Protein AF-A0AAX2GW02-F1 (afdb_monomer_lite)

Sequence (288 aa):
MKEIITLQQAPIILYNMQEYAKDLAARIASAEIETAIVTDENINTVKKVRAAFTKEFKAIDAKRLQVERELTAPWKELMEQYNTLVKSQYDDFDKVCKEKVFAHEAGKKNEKELNVKAYFDELCAAKGIDFLPFKSLGLNITLSEAVSKLKERVRATVEGVTNDLELINNVPESDEYKSEVLAEYKCTLSTAGAFKAVNERRDARAAELKRLEAQKQSAPVAPVQAQPQAPILQAPTMATSAPIAPVQAQIQRTPHRLLFDMLCTDEQADELANIVKQYLKTNNIQIL

Radius of gyration: 47.2 Å; chains: 1; bounding box: 128×70×110 Å

InterPro domains:
  IPR009785 Lactobacillus prophage Lj928, Orf309 [PF07083] (5-166)

Structure (mmCIF, N/CA/C/O backbone):
data_AF-A0AAX2GW02-F1
#
_entry.id   AF-A0AAX2GW02-F1
#
loop_
_atom_site.group_PDB
_atom_site.id
_atom_site.type_symbol
_atom_site.label_atom_id
_atom_site.label_alt_id
_atom_site.label_comp_id
_atom_site.label_asym_id
_atom_site.label_entity_id
_atom_site.label_seq_id
_atom_site.pdbx_PDB_ins_code
_atom_site.Cartn_x
_atom_site.Cartn_y
_atom_site.Cartn_z
_atom_site.occupancy
_atom_site.B_iso_or_equiv
_atom_site.auth_seq_id
_atom_site.auth_comp_id
_atom_site.auth_asym_id
_atom_site.auth_atom_id
_atom_site.pdbx_PDB_model_num
ATOM 1 N N . MET A 1 1 ? 23.372 -25.319 -9.663 1.00 63.34 1 MET A N 1
ATOM 2 C CA . MET A 1 1 ? 22.366 -24.737 -10.582 1.00 63.34 1 MET A CA 1
ATOM 3 C C . MET A 1 1 ? 22.966 -24.763 -11.986 1.00 63.34 1 MET A C 1
ATOM 5 O O . MET A 1 1 ? 24.187 -24.717 -12.065 1.00 63.34 1 MET A O 1
ATOM 9 N N . LYS A 1 2 ? 22.180 -24.910 -13.061 1.00 79.25 2 LYS A N 1
ATOM 10 C CA . LYS A 1 2 ? 22.709 -24.707 -14.426 1.00 79.25 2 LYS A CA 1
ATOM 11 C C . LYS A 1 2 ? 22.821 -23.203 -14.687 1.00 79.25 2 LYS A C 1
ATOM 13 O O . LYS A 1 2 ? 21.978 -22.461 -14.187 1.00 79.25 2 LYS A O 1
ATOM 18 N N . GLU A 1 3 ? 23.807 -22.764 -15.464 1.00 81.06 3 GLU A N 1
ATOM 19 C CA . GLU A 1 3 ? 23.748 -21.421 -16.049 1.00 81.06 3 GLU A CA 1
ATOM 20 C C . GLU A 1 3 ? 22.546 -21.345 -17.000 1.00 81.06 3 GLU A C 1
ATOM 22 O O . GLU A 1 3 ? 22.281 -22.290 -17.746 1.00 81.06 3 GLU A O 1
ATOM 27 N N . ILE A 1 4 ? 21.794 -20.245 -16.923 1.00 88.25 4 ILE A N 1
ATOM 28 C CA . ILE A 1 4 ? 20.598 -20.003 -17.748 1.00 88.25 4 ILE A CA 1
ATOM 29 C C . ILE A 1 4 ? 20.820 -18.916 -18.807 1.00 88.25 4 ILE A C 1
ATOM 31 O O . ILE A 1 4 ? 20.082 -18.861 -19.784 1.00 88.25 4 ILE A O 1
ATOM 35 N N . ILE A 1 5 ? 21.830 -18.060 -18.615 1.00 88.25 5 ILE A N 1
ATOM 36 C CA . ILE A 1 5 ? 22.222 -16.963 -19.504 1.00 88.25 5 ILE A CA 1
ATOM 37 C C . ILE A 1 5 ? 23.751 -16.860 -19.448 1.00 88.25 5 ILE A C 1
ATOM 39 O O . ILE A 1 5 ? 24.301 -16.627 -18.373 1.00 88.25 5 ILE A O 1
ATOM 43 N N . THR A 1 6 ? 24.419 -16.982 -20.599 1.00 89.19 6 THR A N 1
ATOM 44 C CA . THR A 1 6 ? 25.884 -16.883 -20.721 1.00 89.19 6 THR A CA 1
ATOM 45 C C . THR A 1 6 ? 26.235 -16.187 -22.041 1.00 89.19 6 THR A C 1
ATOM 47 O O . THR A 1 6 ? 25.798 -16.623 -23.106 1.00 89.19 6 THR A O 1
ATOM 50 N N . LEU A 1 7 ? 27.021 -15.104 -22.001 1.00 87.88 7 LEU A N 1
ATOM 51 C CA . LEU A 1 7 ? 27.457 -14.379 -23.203 1.00 87.88 7 LEU A CA 1
ATOM 52 C C . LEU A 1 7 ? 28.686 -15.065 -23.819 1.00 87.88 7 LEU A C 1
ATOM 54 O O . LEU A 1 7 ? 29.773 -14.995 -23.254 1.00 87.88 7 LEU A O 1
ATOM 58 N N . GLN A 1 8 ? 28.523 -15.711 -24.978 1.00 86.56 8 GLN A N 1
ATOM 59 C CA . GLN A 1 8 ? 29.609 -16.471 -25.621 1.00 86.56 8 GLN A CA 1
ATOM 60 C C . GLN A 1 8 ? 30.593 -15.598 -26.416 1.00 86.56 8 GLN A C 1
ATOM 62 O O . GLN A 1 8 ? 31.795 -15.845 -26.386 1.00 86.56 8 GLN A O 1
ATOM 67 N N . GLN A 1 9 ? 30.102 -14.573 -27.120 1.00 82.88 9 GLN A N 1
ATOM 68 C CA . GLN A 1 9 ? 30.932 -13.637 -27.881 1.00 82.88 9 GLN A CA 1
ATOM 69 C C . GLN A 1 9 ? 30.305 -12.240 -27.855 1.00 82.88 9 GLN A C 1
ATOM 71 O O . GLN A 1 9 ? 29.113 -12.084 -28.115 1.00 82.88 9 GLN A O 1
ATOM 76 N N . ALA A 1 10 ? 31.108 -11.219 -27.554 1.00 84.06 10 ALA A N 1
ATOM 77 C CA . ALA A 1 10 ? 30.691 -9.826 -27.682 1.00 84.06 10 ALA A CA 1
ATOM 78 C C . ALA A 1 10 ? 30.759 -9.381 -29.161 1.00 84.06 10 ALA A C 1
ATOM 80 O O . ALA A 1 10 ? 31.732 -9.724 -29.841 1.00 84.06 10 ALA A O 1
ATOM 81 N N . PRO A 1 11 ? 29.782 -8.609 -29.675 1.00 87.94 11 PRO A N 1
ATOM 82 C CA . PRO A 1 11 ? 29.817 -8.118 -31.051 1.00 87.94 11 PRO A CA 1
ATOM 83 C C . PRO A 1 11 ? 31.030 -7.224 -31.342 1.00 87.94 11 PRO A C 1
ATOM 85 O O . PRO A 1 11 ? 31.335 -6.304 -30.582 1.00 87.94 11 PRO A O 1
ATOM 88 N N . ILE A 1 12 ? 31.694 -7.458 -32.476 1.00 90.62 12 ILE A N 1
ATOM 89 C CA . ILE A 1 12 ? 32.848 -6.670 -32.930 1.00 90.62 12 ILE A CA 1
ATOM 90 C C . ILE A 1 12 ? 32.370 -5.648 -33.966 1.00 90.62 12 ILE A C 1
ATOM 92 O O . ILE A 1 12 ? 31.975 -6.012 -35.072 1.00 90.62 12 ILE A O 1
ATOM 96 N N . ILE A 1 13 ? 32.421 -4.361 -33.616 1.00 89.56 13 ILE A N 1
ATOM 97 C CA . ILE A 1 13 ? 32.017 -3.260 -34.500 1.00 89.56 13 ILE A CA 1
ATOM 98 C C . ILE A 1 13 ? 33.259 -2.712 -35.210 1.00 89.56 13 ILE A C 1
ATOM 100 O O . ILE A 1 13 ? 34.106 -2.074 -34.585 1.00 89.56 13 ILE A O 1
ATOM 104 N N . LEU A 1 14 ? 33.360 -2.931 -36.522 1.00 90.06 14 LEU A N 1
ATOM 105 C CA . LEU A 1 14 ? 34.405 -2.331 -37.356 1.00 90.06 14 LEU A CA 1
ATOM 106 C C . LEU A 1 14 ? 33.959 -0.949 -37.850 1.00 90.06 14 LEU A C 1
ATOM 108 O O . LEU A 1 14 ? 32.859 -0.797 -38.380 1.00 90.06 14 LEU A O 1
ATOM 112 N N . TYR A 1 15 ? 34.818 0.060 -37.704 1.00 89.81 15 TYR A N 1
ATOM 113 C CA . TYR A 1 15 ? 34.541 1.434 -38.127 1.00 89.81 15 TYR A CA 1
ATOM 114 C C . TYR A 1 15 ? 35.805 2.128 -38.646 1.00 89.81 15 TYR A C 1
ATOM 116 O O . TYR A 1 15 ? 36.907 1.873 -38.170 1.00 89.81 15 TYR A O 1
ATOM 124 N N . ASN A 1 16 ? 35.634 3.055 -39.592 1.00 91.56 16 ASN A N 1
ATOM 125 C CA . ASN A 1 16 ? 36.707 3.922 -40.088 1.00 91.56 16 ASN A CA 1
ATOM 126 C C . ASN A 1 16 ? 36.235 5.384 -40.192 1.00 91.56 16 ASN A C 1
ATOM 128 O O . ASN A 1 16 ? 36.329 6.042 -41.227 1.00 91.56 16 ASN A O 1
ATOM 132 N N . MET A 1 17 ? 35.670 5.890 -39.093 1.00 92.31 17 MET A N 1
ATOM 133 C CA . MET A 1 17 ? 35.142 7.258 -39.035 1.00 92.31 17 MET A CA 1
ATOM 134 C C . MET A 1 17 ? 36.242 8.321 -39.182 1.00 92.31 17 MET A C 1
ATOM 136 O O . MET A 1 17 ? 35.949 9.431 -39.607 1.00 92.31 17 MET A O 1
ATOM 140 N N . GLN A 1 18 ? 37.501 8.001 -38.854 1.00 91.88 18 GLN A N 1
ATOM 141 C CA . GLN A 1 18 ? 38.607 8.962 -38.910 1.00 91.88 18 GLN A CA 1
ATOM 142 C C . GLN A 1 18 ? 39.117 9.216 -40.334 1.00 91.88 18 GLN A C 1
ATOM 144 O O . GLN A 1 18 ? 39.378 10.370 -40.668 1.00 91.88 18 GLN A O 1
ATOM 149 N N . GLU A 1 19 ? 39.249 8.194 -41.186 1.00 92.94 19 GLU A N 1
ATOM 150 C CA . GLU A 1 19 ? 39.581 8.429 -42.599 1.00 92.94 19 GLU A CA 1
ATOM 151 C C . GLU A 1 19 ? 38.367 8.945 -43.369 1.00 92.94 19 GLU A C 1
ATOM 153 O O . GLU A 1 19 ? 38.510 9.885 -44.147 1.00 92.94 19 GLU A O 1
ATOM 158 N N . TYR A 1 20 ? 37.161 8.441 -43.076 1.00 93.75 20 TYR A N 1
ATOM 159 C CA . TYR A 1 20 ? 35.941 8.969 -43.688 1.00 93.75 20 TYR A CA 1
ATOM 160 C C . TYR A 1 20 ? 35.713 10.458 -43.366 1.00 93.75 20 TYR A C 1
ATOM 162 O O . TYR A 1 20 ? 35.341 11.222 -44.250 1.00 93.75 20 TYR A O 1
ATOM 170 N N . ALA A 1 21 ? 36.000 10.917 -42.141 1.00 94.00 21 ALA A N 1
ATOM 171 C CA . ALA A 1 21 ? 35.922 12.340 -41.804 1.00 94.00 21 ALA A CA 1
ATOM 172 C C . ALA A 1 21 ? 36.951 13.199 -42.568 1.00 94.00 21 ALA A C 1
ATOM 174 O O . ALA A 1 21 ? 36.644 14.338 -42.915 1.00 94.00 21 ALA A O 1
ATOM 175 N N . LYS A 1 22 ? 38.147 12.666 -42.864 1.00 95.75 22 LYS A N 1
ATOM 176 C CA . LYS A 1 22 ? 39.162 13.354 -43.687 1.00 95.75 22 LYS A CA 1
ATOM 177 C C . LYS A 1 22 ? 38.731 13.439 -45.153 1.00 95.75 22 LYS A C 1
ATOM 179 O O . LYS A 1 22 ? 38.822 14.517 -45.734 1.00 95.75 22 LYS A O 1
ATOM 184 N N . ASP A 1 23 ? 38.233 12.339 -45.721 1.00 94.31 23 ASP A N 1
ATOM 185 C CA . ASP A 1 23 ? 37.653 12.298 -47.072 1.00 94.31 23 ASP A CA 1
ATOM 186 C C . ASP A 1 23 ? 36.490 13.290 -47.202 1.00 94.31 23 ASP A C 1
ATOM 188 O O . ASP A 1 23 ? 36.492 14.149 -48.083 1.00 94.31 23 ASP A O 1
ATOM 192 N N . LEU A 1 24 ? 35.536 13.244 -46.269 1.00 94.44 24 LEU A N 1
ATOM 193 C CA . LEU A 1 24 ? 34.381 14.135 -46.254 1.00 94.44 24 LEU A CA 1
ATOM 194 C C . LEU A 1 24 ? 34.796 15.610 -46.137 1.00 94.44 24 LEU A C 1
ATOM 196 O O . LEU A 1 24 ? 34.277 16.438 -46.881 1.00 94.44 24 LEU A O 1
ATOM 200 N N . ALA A 1 25 ? 35.754 15.946 -45.265 1.00 94.31 25 ALA A N 1
ATOM 201 C CA . ALA A 1 25 ? 36.268 17.312 -45.144 1.00 94.31 25 ALA A CA 1
ATOM 202 C C . ALA A 1 25 ? 36.953 17.792 -46.437 1.00 94.31 25 ALA A C 1
ATOM 204 O O . ALA A 1 25 ? 36.667 18.894 -46.907 1.00 94.31 25 ALA A O 1
ATOM 205 N N . ALA A 1 26 ? 37.797 16.956 -47.053 1.00 94.69 26 ALA A N 1
ATOM 206 C CA . ALA A 1 26 ? 38.443 17.270 -48.326 1.00 94.69 26 ALA A CA 1
ATOM 207 C C . ALA A 1 26 ? 37.419 17.463 -49.459 1.00 94.69 26 ALA A C 1
ATOM 209 O O . ALA A 1 26 ? 37.542 18.401 -50.244 1.00 94.69 26 ALA A O 1
ATOM 210 N N . ARG A 1 27 ? 36.375 16.626 -49.508 1.00 94.12 27 ARG A N 1
ATOM 211 C CA . ARG A 1 27 ? 35.297 16.689 -50.509 1.00 94.12 27 ARG A CA 1
ATOM 212 C C . ARG A 1 27 ? 34.361 17.883 -50.321 1.00 94.12 27 ARG A C 1
ATOM 214 O O . ARG A 1 27 ? 33.860 18.416 -51.308 1.00 94.12 27 ARG A O 1
ATOM 221 N N . ILE A 1 28 ? 34.120 18.307 -49.078 1.00 93.06 28 ILE A N 1
ATOM 222 C CA . ILE A 1 28 ? 33.390 19.545 -48.768 1.00 93.06 28 ILE A CA 1
ATOM 223 C C . ILE A 1 28 ? 34.206 20.757 -49.233 1.00 93.06 28 ILE A C 1
ATOM 225 O O . ILE A 1 28 ? 33.670 21.596 -49.954 1.00 93.06 28 ILE A O 1
ATOM 229 N N . ALA A 1 29 ? 35.503 20.809 -48.908 1.00 91.88 29 ALA A N 1
ATOM 230 C CA . ALA A 1 29 ? 36.390 21.880 -49.360 1.00 91.88 29 ALA A CA 1
ATOM 231 C C . ALA A 1 29 ? 36.484 21.944 -50.897 1.00 91.88 29 ALA A C 1
ATOM 233 O O . ALA A 1 29 ? 36.295 23.009 -51.479 1.00 91.88 29 ALA A O 1
ATOM 234 N N . SER A 1 30 ? 36.668 20.800 -51.572 1.00 90.00 30 SER A N 1
ATOM 235 C CA . SER A 1 30 ? 36.754 20.724 -53.041 1.00 90.00 30 SER A CA 1
ATOM 236 C C . SER A 1 30 ? 35.451 21.053 -53.777 1.00 90.00 30 SER A C 1
ATOM 238 O O . SER A 1 30 ? 35.438 21.075 -55.005 1.00 90.00 30 SER A O 1
ATOM 240 N N . ALA A 1 31 ? 34.335 21.229 -53.064 1.00 88.88 31 ALA A N 1
ATOM 241 C CA . ALA A 1 31 ? 33.080 21.665 -53.663 1.00 88.88 31 ALA A CA 1
ATOM 242 C C . ALA A 1 31 ? 32.977 23.199 -53.776 1.00 88.88 31 ALA A C 1
ATOM 244 O O . ALA A 1 31 ? 32.084 23.676 -54.471 1.00 88.88 31 ALA A O 1
ATOM 245 N N . GLU A 1 32 ? 33.843 23.953 -53.080 1.00 85.06 32 GLU A N 1
ATOM 246 C CA . GLU A 1 32 ? 33.987 25.426 -53.121 1.00 85.06 32 GLU A CA 1
ATOM 247 C C . GLU A 1 32 ? 32.697 26.240 -52.837 1.00 85.06 32 GLU A C 1
ATOM 249 O O . GLU A 1 32 ? 32.657 27.459 -52.987 1.00 85.06 32 GLU A O 1
ATOM 254 N N . ILE A 1 33 ? 31.634 25.584 -52.353 1.00 86.69 33 ILE A N 1
ATOM 255 C CA . ILE A 1 33 ? 30.302 26.182 -52.137 1.00 86.69 33 ILE A CA 1
ATOM 256 C C . ILE A 1 33 ? 30.307 27.268 -51.048 1.00 86.69 33 ILE A C 1
ATOM 258 O O . ILE A 1 33 ? 29.481 28.173 -51.092 1.00 86.69 33 ILE A O 1
ATOM 262 N N . GLU A 1 34 ? 31.210 27.181 -50.069 1.00 84.31 34 GLU A N 1
ATOM 263 C CA . GLU A 1 34 ? 31.272 28.103 -48.923 1.00 84.31 34 GLU A CA 1
ATOM 264 C C . GLU A 1 34 ? 31.719 29.523 -49.314 1.00 84.31 34 GLU A C 1
ATOM 266 O O . GLU A 1 34 ? 31.272 30.498 -48.714 1.00 84.31 34 GLU A O 1
ATOM 271 N N . THR A 1 35 ? 32.559 29.649 -50.345 1.00 82.38 35 THR A N 1
ATOM 272 C CA . THR A 1 35 ? 33.094 30.929 -50.842 1.00 82.38 35 THR A CA 1
ATOM 273 C C . THR A 1 35 ? 32.477 31.371 -52.173 1.00 82.38 35 THR A C 1
ATOM 275 O O . THR A 1 35 ? 32.697 32.503 -52.608 1.00 82.38 35 THR A O 1
ATOM 278 N N . ALA A 1 36 ? 31.689 30.513 -52.826 1.00 83.44 36 ALA A N 1
ATOM 279 C CA . ALA A 1 36 ? 31.052 30.803 -54.105 1.00 83.44 36 ALA A CA 1
ATOM 280 C C . ALA A 1 36 ? 29.891 31.812 -53.986 1.00 83.44 36 ALA A C 1
ATOM 282 O O . ALA A 1 36 ? 28.906 31.590 -53.281 1.00 83.44 36 ALA A O 1
ATOM 283 N N . ILE A 1 37 ? 29.953 32.894 -54.771 1.00 83.00 37 ILE A N 1
ATOM 284 C CA . ILE A 1 37 ? 28.821 33.814 -54.955 1.00 83.00 37 ILE A CA 1
ATOM 285 C C . ILE A 1 37 ? 27.722 33.082 -55.733 1.00 83.00 37 ILE A C 1
ATOM 287 O O . ILE A 1 37 ? 27.927 32.670 -56.875 1.00 83.00 37 ILE A O 1
ATOM 291 N N . VAL A 1 38 ? 26.546 32.920 -55.125 1.00 84.75 38 VAL A N 1
ATOM 292 C CA . VAL A 1 38 ? 25.413 32.223 -55.751 1.00 84.75 38 VAL A CA 1
ATOM 293 C C . VAL A 1 38 ? 24.748 33.107 -56.811 1.00 84.75 38 VAL A C 1
ATOM 295 O O . VAL A 1 38 ? 24.391 34.251 -56.539 1.00 84.75 38 VAL A O 1
ATOM 298 N N . THR A 1 39 ? 24.549 32.553 -58.007 1.00 88.69 39 THR A N 1
ATOM 299 C CA . THR A 1 39 ? 23.893 33.191 -59.161 1.00 88.69 39 THR A CA 1
ATOM 300 C C . THR A 1 39 ? 22.847 32.253 -59.771 1.00 88.69 39 THR A C 1
ATOM 302 O O . THR A 1 39 ? 22.853 31.045 -59.513 1.00 88.69 39 THR A O 1
ATOM 305 N N . ASP A 1 40 ? 21.962 32.779 -60.623 1.00 86.06 40 ASP A N 1
ATOM 306 C CA . ASP A 1 40 ? 20.939 31.980 -61.320 1.00 86.06 40 ASP A CA 1
ATOM 307 C C . ASP A 1 40 ? 21.526 30.877 -62.223 1.00 86.06 40 ASP A C 1
ATOM 309 O O . ASP A 1 40 ? 20.884 29.852 -62.464 1.00 86.06 40 ASP A O 1
ATOM 313 N N . GLU A 1 41 ? 22.775 31.037 -62.665 1.00 81.75 41 GLU A N 1
ATOM 314 C CA . GLU A 1 41 ? 23.502 30.033 -63.445 1.00 81.75 41 GLU A CA 1
ATOM 315 C C . GLU A 1 41 ? 24.027 28.886 -62.561 1.00 81.75 41 GLU A C 1
ATOM 317 O O . GLU A 1 41 ? 23.912 27.711 -62.925 1.00 81.75 41 GLU A O 1
ATOM 322 N N . ASN A 1 42 ? 24.568 29.191 -61.372 1.00 86.12 42 ASN A N 1
ATOM 323 C CA . ASN A 1 42 ? 25.250 28.202 -60.526 1.00 86.12 42 ASN A CA 1
ATOM 324 C C . ASN A 1 42 ? 24.367 27.563 -59.432 1.00 86.12 42 ASN A C 1
ATOM 326 O O . ASN A 1 42 ? 24.680 26.464 -58.959 1.00 86.12 42 ASN A O 1
ATOM 330 N N . ILE A 1 43 ? 23.217 28.158 -59.087 1.00 90.06 43 ILE A N 1
ATOM 331 C CA . ILE A 1 43 ? 22.284 27.660 -58.057 1.00 90.06 43 ILE A CA 1
ATOM 332 C C . ILE A 1 43 ? 21.862 26.195 -58.274 1.00 90.06 43 ILE A C 1
ATOM 334 O O . ILE A 1 43 ? 21.637 25.446 -57.318 1.00 90.06 43 ILE A O 1
ATOM 338 N N . ASN A 1 44 ? 21.780 25.741 -59.526 1.00 91.50 44 ASN A N 1
ATOM 339 C CA . ASN A 1 44 ? 21.434 24.356 -59.852 1.00 91.50 44 ASN A CA 1
ATOM 340 C C . ASN A 1 44 ? 22.580 23.367 -59.573 1.00 91.50 44 ASN A C 1
ATOM 342 O O . ASN A 1 44 ? 22.311 22.204 -59.264 1.00 91.50 44 ASN A O 1
ATOM 346 N N . THR A 1 45 ? 23.835 23.816 -59.600 1.00 87.69 45 THR A N 1
ATOM 347 C CA . THR A 1 45 ? 24.998 23.038 -59.147 1.00 87.69 45 THR A CA 1
ATOM 348 C C . THR A 1 45 ? 25.007 22.939 -57.623 1.00 87.69 45 THR A C 1
ATOM 350 O O . THR A 1 45 ? 25.065 21.829 -57.096 1.00 87.69 45 THR A O 1
ATOM 353 N N . VAL A 1 46 ? 24.799 24.055 -56.910 1.00 90.62 46 VAL A N 1
ATOM 354 C CA . VAL A 1 46 ? 24.674 24.080 -55.436 1.00 90.62 46 VAL A CA 1
ATOM 355 C C . VAL A 1 46 ? 23.582 23.111 -54.951 1.00 90.62 46 VAL A C 1
ATOM 357 O O . VAL A 1 46 ? 23.809 22.293 -54.056 1.00 90.62 46 VAL A O 1
ATOM 360 N N . LYS A 1 47 ? 22.403 23.126 -55.595 1.00 93.31 47 LYS A N 1
ATOM 361 C CA . LYS A 1 47 ? 21.296 22.191 -55.311 1.00 93.31 47 LYS A CA 1
ATOM 362 C C . LYS A 1 47 ? 21.694 20.720 -55.514 1.00 93.31 47 LYS A C 1
ATOM 364 O O . LYS A 1 47 ? 21.354 19.890 -54.670 1.00 93.31 47 LYS A O 1
ATOM 369 N N . LYS A 1 48 ? 22.422 20.389 -56.591 1.00 93.94 48 LYS A N 1
ATOM 370 C CA . LYS A 1 48 ? 22.913 19.022 -56.867 1.00 93.94 48 LYS A CA 1
ATOM 371 C C . LYS A 1 48 ? 23.928 18.556 -55.819 1.00 93.94 48 LYS A C 1
ATOM 373 O O . LYS A 1 48 ? 23.782 17.450 -55.303 1.00 93.94 48 LYS A O 1
ATOM 378 N N . VAL A 1 49 ? 24.899 19.400 -55.462 1.00 93.31 49 VAL A N 1
ATOM 379 C CA . VAL A 1 49 ? 25.917 19.102 -54.436 1.00 93.31 49 VAL A CA 1
ATOM 380 C C . VAL A 1 49 ? 25.257 18.840 -53.078 1.00 93.31 49 VAL A C 1
ATOM 382 O O . VAL A 1 49 ? 25.485 17.791 -52.472 1.00 93.31 49 VAL A O 1
ATOM 385 N N . ARG A 1 50 ? 24.340 19.718 -52.643 1.00 94.44 50 ARG A N 1
ATOM 386 C CA . ARG A 1 50 ? 23.552 19.517 -51.413 1.00 94.44 50 ARG A CA 1
ATOM 387 C C . ARG A 1 50 ? 22.775 18.197 -51.435 1.00 94.44 50 ARG A C 1
ATOM 389 O O . ARG A 1 50 ? 22.759 17.481 -50.433 1.00 94.44 50 ARG A O 1
ATOM 396 N N . ALA A 1 51 ? 22.126 17.864 -52.552 1.00 96.19 51 ALA A N 1
ATOM 397 C CA . ALA A 1 51 ? 21.369 16.621 -52.690 1.00 96.19 51 ALA A CA 1
ATOM 398 C C . ALA A 1 51 ? 22.264 15.368 -52.612 1.00 96.19 51 ALA A C 1
ATOM 400 O O . ALA A 1 51 ? 21.855 14.377 -52.005 1.00 96.19 51 ALA A O 1
ATOM 401 N N . ALA A 1 52 ? 23.483 15.419 -53.163 1.00 94.44 52 ALA A N 1
ATOM 402 C CA . ALA A 1 52 ? 24.450 14.324 -53.093 1.00 94.44 52 ALA A CA 1
ATOM 403 C C . ALA A 1 52 ? 24.879 14.033 -51.644 1.00 94.44 52 ALA A C 1
ATOM 405 O O . ALA A 1 52 ? 24.643 12.925 -51.160 1.00 94.44 52 ALA A O 1
ATOM 406 N N . PHE A 1 53 ? 25.388 15.036 -50.916 1.00 95.62 53 PHE A N 1
ATOM 407 C CA . PHE A 1 53 ? 25.771 14.870 -49.506 1.00 95.62 53 PHE A CA 1
ATOM 408 C C . PHE A 1 53 ? 24.575 14.480 -48.613 1.00 95.62 53 PHE A C 1
ATOM 410 O O . PHE A 1 53 ? 24.709 13.637 -47.728 1.00 95.62 53 PHE A O 1
ATOM 417 N N . THR A 1 54 ? 23.369 15.000 -48.887 1.00 96.50 54 THR A N 1
ATOM 418 C CA . THR A 1 54 ? 22.145 14.599 -48.159 1.00 96.50 54 THR A CA 1
ATOM 419 C C . THR A 1 54 ? 21.803 13.117 -48.376 1.00 96.50 54 THR A C 1
ATOM 421 O O . THR A 1 54 ? 21.319 12.452 -47.458 1.00 96.50 54 THR A O 1
ATOM 424 N N . LYS A 1 55 ? 22.033 12.579 -49.582 1.00 97.50 55 LYS A N 1
ATOM 425 C CA . LYS A 1 55 ? 21.814 11.157 -49.895 1.00 97.50 55 LYS A CA 1
ATOM 426 C C . LYS A 1 55 ? 22.858 10.264 -49.219 1.00 97.50 55 LYS A C 1
ATOM 428 O O . LYS A 1 55 ? 22.500 9.212 -48.696 1.00 97.50 55 LYS A O 1
ATOM 433 N N . GLU A 1 56 ? 24.118 10.687 -49.215 1.00 94.56 56 GLU A N 1
ATOM 434 C CA . GLU A 1 56 ? 25.225 9.976 -48.568 1.00 94.56 56 GLU A CA 1
ATOM 435 C C . GLU A 1 56 ? 25.043 9.896 -47.048 1.00 94.56 56 GLU A C 1
ATOM 437 O O . GLU A 1 56 ? 25.057 8.799 -46.492 1.00 94.56 56 GLU A O 1
ATOM 442 N N . PHE A 1 57 ? 24.751 11.025 -46.392 1.00 95.50 57 PHE A N 1
ATOM 443 C CA . PHE A 1 57 ? 24.474 11.071 -44.954 1.00 95.50 57 PHE A CA 1
ATOM 444 C C . PHE A 1 57 ? 23.349 10.102 -44.556 1.00 95.50 57 PHE A C 1
ATOM 446 O O . PHE A 1 57 ? 23.509 9.304 -43.633 1.00 95.50 57 PHE A O 1
ATOM 453 N N . LYS A 1 58 ? 22.239 10.087 -45.311 1.00 97.75 58 LYS A N 1
ATOM 454 C CA . LYS A 1 58 ? 21.131 9.141 -45.090 1.00 97.75 58 LYS A CA 1
ATOM 455 C C . LYS A 1 58 ? 21.551 7.675 -45.242 1.00 97.75 58 LYS A C 1
ATOM 457 O O . LYS A 1 58 ? 21.051 6.832 -44.505 1.00 97.75 58 LYS A O 1
ATOM 462 N N . ALA A 1 59 ? 22.453 7.358 -46.172 1.00 96.06 59 ALA A N 1
ATOM 463 C CA . ALA A 1 59 ? 22.958 5.996 -46.352 1.00 96.06 59 ALA A CA 1
ATOM 464 C C . ALA A 1 59 ? 23.890 5.550 -45.207 1.00 96.06 59 ALA A C 1
ATOM 466 O O . ALA A 1 59 ? 23.951 4.360 -44.898 1.00 96.06 59 ALA A O 1
ATOM 467 N N . ILE A 1 60 ? 24.593 6.488 -44.567 1.00 94.38 60 ILE A N 1
ATOM 468 C CA . ILE A 1 60 ? 25.449 6.225 -43.402 1.00 94.38 60 ILE A CA 1
ATOM 469 C C . ILE A 1 60 ? 24.602 6.055 -42.138 1.00 94.38 60 ILE A C 1
ATOM 471 O O . ILE A 1 60 ? 24.776 5.071 -41.420 1.00 94.38 60 ILE A O 1
ATOM 475 N N . ASP A 1 61 ? 23.635 6.942 -41.895 1.00 95.81 61 ASP A N 1
ATOM 476 C CA . ASP A 1 61 ? 22.761 6.839 -40.721 1.00 95.81 61 ASP A CA 1
ATOM 477 C C . ASP A 1 61 ? 21.844 5.602 -40.778 1.00 95.81 61 ASP A C 1
ATOM 479 O O . ASP A 1 61 ? 21.629 4.932 -39.769 1.00 95.81 61 ASP A O 1
ATOM 483 N N . ALA A 1 62 ? 21.404 5.199 -41.977 1.00 97.31 62 ALA A N 1
ATOM 484 C CA . ALA A 1 62 ? 20.708 3.927 -42.174 1.00 97.31 62 ALA A CA 1
ATOM 485 C C . ALA A 1 62 ? 21.562 2.714 -41.750 1.00 97.31 62 ALA A C 1
ATOM 487 O O . ALA A 1 62 ? 21.043 1.805 -41.102 1.00 97.31 62 ALA A O 1
ATOM 488 N N . LYS A 1 63 ? 22.872 2.712 -42.050 1.00 94.56 63 LYS A N 1
ATOM 489 C CA . LYS A 1 63 ? 23.803 1.668 -41.583 1.00 94.56 63 LYS A CA 1
ATOM 490 C C . LYS A 1 63 ? 24.017 1.725 -40.069 1.00 94.56 63 LYS A C 1
ATOM 492 O O . LYS A 1 63 ? 24.034 0.676 -39.432 1.00 94.56 63 LYS A O 1
ATOM 497 N N . ARG A 1 64 ? 24.129 2.924 -39.480 1.00 95.69 64 ARG A N 1
ATOM 498 C CA . ARG A 1 64 ? 24.214 3.113 -38.019 1.00 95.69 64 ARG A CA 1
ATOM 499 C C . ARG A 1 64 ? 23.011 2.480 -37.316 1.00 95.69 64 ARG A C 1
ATOM 501 O O . ARG A 1 64 ? 23.186 1.675 -36.406 1.00 95.69 64 ARG A O 1
ATOM 508 N N . LEU A 1 65 ? 21.804 2.796 -37.786 1.00 96.94 65 LEU A N 1
ATOM 509 C CA . LEU A 1 65 ? 20.549 2.279 -37.239 1.00 96.94 65 LEU A CA 1
ATOM 510 C C . LEU A 1 65 ? 20.354 0.773 -37.501 1.00 96.94 65 LEU A C 1
ATOM 512 O O . LEU A 1 65 ? 19.729 0.090 -36.691 1.00 96.94 65 LEU A O 1
ATOM 516 N N . GLN A 1 66 ? 20.885 0.240 -38.608 1.00 95.69 66 GLN A N 1
ATOM 517 C CA . GLN A 1 66 ? 20.916 -1.203 -38.861 1.00 95.69 66 GLN A CA 1
ATOM 518 C C . GLN A 1 66 ? 21.786 -1.924 -37.822 1.00 95.69 66 GLN A C 1
ATOM 520 O O . GLN A 1 66 ? 21.291 -2.827 -37.152 1.00 95.69 66 GLN A O 1
ATOM 525 N N . VAL A 1 67 ? 23.034 -1.484 -37.629 1.00 95.12 67 VAL A N 1
ATOM 526 C CA . VAL A 1 67 ? 23.954 -2.077 -36.642 1.00 95.12 67 VAL A CA 1
ATOM 527 C C . VAL A 1 67 ? 23.372 -1.975 -35.228 1.00 95.12 67 VAL A C 1
ATOM 529 O O . VAL A 1 67 ? 23.340 -2.957 -34.498 1.00 95.12 67 VAL A O 1
ATOM 532 N N . GLU A 1 68 ? 22.811 -0.826 -34.850 1.00 95.56 68 GLU A N 1
ATOM 533 C CA . GLU A 1 68 ? 22.116 -0.633 -33.568 1.00 95.56 68 GLU A CA 1
ATOM 534 C C . GLU A 1 68 ? 20.940 -1.612 -33.363 1.00 95.56 68 GLU A C 1
ATOM 536 O O . GLU A 1 68 ? 20.713 -2.119 -32.259 1.00 95.56 68 GLU A O 1
ATOM 541 N N . ARG A 1 69 ? 20.199 -1.933 -34.431 1.00 95.25 69 ARG A N 1
ATOM 542 C CA . ARG A 1 69 ? 19.118 -2.926 -34.396 1.00 95.25 69 ARG A CA 1
ATOM 543 C C . ARG A 1 69 ? 19.655 -4.347 -34.247 1.00 95.25 69 ARG A C 1
ATOM 545 O O . ARG A 1 69 ? 19.148 -5.079 -33.405 1.00 95.25 69 ARG A O 1
ATOM 552 N N . GLU A 1 70 ? 20.666 -4.718 -35.024 1.00 93.25 70 GLU A N 1
ATOM 553 C CA . GLU A 1 70 ? 21.295 -6.046 -34.993 1.00 93.25 70 GLU A CA 1
ATOM 554 C C . GLU A 1 70 ? 21.956 -6.330 -33.634 1.00 93.25 70 GLU A C 1
ATOM 556 O O . GLU A 1 70 ? 21.825 -7.429 -33.105 1.00 93.25 70 GLU A O 1
ATOM 561 N N . LEU A 1 71 ? 22.567 -5.317 -33.011 1.00 93.19 71 LEU A N 1
ATOM 562 C CA . LEU A 1 71 ? 23.127 -5.401 -31.658 1.00 93.19 71 LEU A CA 1
ATOM 563 C C . LEU A 1 71 ? 22.050 -5.521 -30.568 1.00 93.19 71 LEU A C 1
ATOM 565 O O . LEU A 1 71 ? 22.245 -6.237 -29.587 1.00 93.19 71 LEU A O 1
ATOM 569 N N . THR A 1 72 ? 20.924 -4.810 -30.701 1.00 94.44 72 THR A N 1
ATOM 570 C CA . THR A 1 72 ? 19.891 -4.772 -29.647 1.00 94.44 72 THR A CA 1
ATOM 571 C C . THR A 1 72 ? 18.809 -5.841 -29.780 1.00 94.44 72 THR A C 1
ATOM 573 O O . THR A 1 72 ? 18.108 -6.083 -28.800 1.00 94.44 72 THR A O 1
ATOM 576 N N . ALA A 1 73 ? 18.649 -6.489 -30.938 1.00 94.62 73 ALA A N 1
ATOM 577 C CA . ALA A 1 73 ? 17.622 -7.514 -31.136 1.00 94.62 73 ALA A CA 1
ATOM 578 C C . ALA A 1 73 ? 17.829 -8.768 -30.254 1.00 94.62 73 ALA A C 1
ATOM 580 O O . ALA A 1 73 ? 16.893 -9.091 -29.523 1.00 94.62 73 ALA A O 1
ATOM 581 N N . PRO A 1 74 ? 19.024 -9.401 -30.182 1.00 93.12 74 PRO A N 1
ATOM 582 C CA . PRO A 1 74 ? 19.235 -10.569 -29.317 1.00 93.12 74 PRO A CA 1
ATOM 583 C C . PRO A 1 74 ? 19.050 -10.251 -27.828 1.00 93.12 74 PRO A C 1
ATOM 585 O O . PRO A 1 74 ? 18.569 -11.082 -27.065 1.00 93.12 74 PRO A O 1
ATOM 588 N N . TRP A 1 75 ? 19.391 -9.028 -27.405 1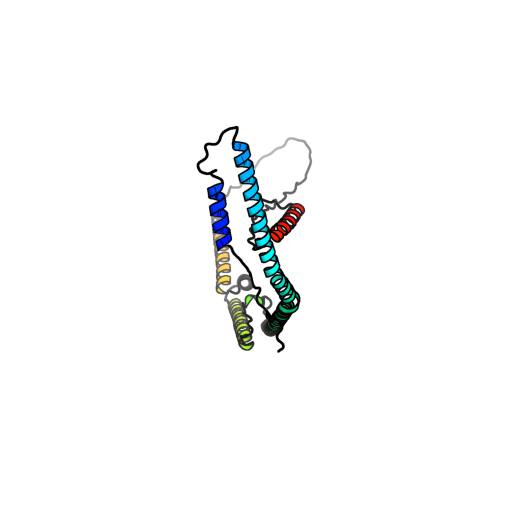.00 93.25 75 TRP A N 1
ATOM 589 C CA . TRP A 1 75 ? 19.149 -8.567 -26.035 1.00 93.25 75 TRP A CA 1
ATOM 590 C C . TRP A 1 75 ? 17.654 -8.387 -25.735 1.00 93.25 75 TRP A C 1
ATOM 592 O O . TRP A 1 75 ? 17.196 -8.768 -24.661 1.00 93.25 75 TRP A O 1
ATOM 602 N N . LYS A 1 76 ? 16.881 -7.833 -26.678 1.00 96.25 76 LYS A N 1
ATOM 603 C CA . LYS A 1 76 ? 15.424 -7.674 -26.536 1.00 96.25 76 LYS A CA 1
ATOM 604 C C . LYS A 1 76 ? 14.721 -9.028 -26.468 1.00 96.25 76 LYS A C 1
ATOM 606 O O . LYS A 1 76 ? 13.925 -9.227 -25.559 1.00 96.25 76 LYS A O 1
ATOM 611 N N . GLU A 1 77 ? 15.078 -9.958 -27.352 1.00 95.75 77 GLU A N 1
ATOM 612 C CA . GLU A 1 77 ? 14.560 -11.331 -27.353 1.00 95.75 77 GLU A CA 1
ATOM 613 C C . GLU A 1 77 ? 14.907 -12.063 -26.045 1.00 95.75 77 GLU A C 1
ATOM 615 O O . GLU A 1 77 ? 14.027 -12.623 -25.395 1.00 95.75 77 GLU A O 1
ATOM 620 N N . LEU A 1 78 ? 16.161 -11.974 -25.581 1.00 95.25 78 LEU A N 1
ATOM 621 C CA . LEU A 1 78 ? 16.576 -12.516 -24.283 1.00 95.25 78 LEU A CA 1
ATOM 622 C C . LEU A 1 78 ? 15.762 -11.929 -23.124 1.00 95.25 78 LEU A C 1
ATOM 624 O O . LEU A 1 78 ? 15.340 -12.674 -22.242 1.00 95.25 78 LEU A O 1
ATOM 628 N N . MET A 1 79 ? 15.527 -10.615 -23.114 1.00 96.31 79 MET A N 1
ATOM 629 C CA . MET A 1 79 ? 14.747 -9.955 -22.063 1.00 96.31 79 MET A CA 1
ATOM 630 C C . MET A 1 79 ? 13.258 -10.311 -22.123 1.00 96.31 79 MET A C 1
ATOM 632 O O . MET A 1 79 ? 12.633 -10.455 -21.075 1.00 96.31 79 MET A O 1
ATOM 636 N N . GLU A 1 80 ? 12.691 -10.496 -23.314 1.00 97.56 80 GLU A N 1
ATOM 637 C CA . GLU A 1 80 ? 11.320 -10.973 -23.509 1.00 97.56 80 GLU A CA 1
ATOM 638 C C . GLU A 1 80 ? 11.154 -12.402 -22.972 1.00 97.56 80 GLU A C 1
ATOM 640 O O . GLU A 1 80 ? 10.269 -12.649 -22.150 1.00 97.56 80 GLU A O 1
ATOM 645 N N . GLN A 1 81 ? 12.060 -13.317 -23.334 1.00 96.19 81 GLN A N 1
ATOM 646 C CA . GLN A 1 81 ? 12.060 -14.694 -22.830 1.00 96.19 81 GLN A CA 1
ATOM 647 C C . GLN A 1 81 ? 12.331 -14.755 -21.318 1.00 96.19 81 GLN A C 1
ATOM 649 O O . GLN A 1 81 ? 11.635 -15.466 -20.598 1.00 96.19 81 GLN A O 1
ATOM 654 N N . TYR A 1 82 ? 13.282 -13.971 -20.800 1.00 96.81 82 TYR A N 1
ATOM 655 C CA . TYR A 1 82 ? 13.553 -13.879 -19.361 1.00 96.81 82 TYR A CA 1
ATOM 656 C C . TYR A 1 82 ? 12.330 -13.377 -18.581 1.00 96.81 82 TYR A C 1
ATOM 658 O O . TYR A 1 82 ? 11.946 -13.986 -17.581 1.00 96.81 82 TYR A O 1
ATOM 666 N N . ASN A 1 83 ? 11.684 -12.303 -19.043 1.00 97.06 83 ASN A N 1
ATOM 667 C CA . ASN A 1 83 ? 10.500 -11.762 -18.379 1.00 97.06 83 ASN A CA 1
ATOM 668 C C . ASN A 1 83 ? 9.327 -12.755 -18.418 1.00 97.06 83 ASN A C 1
ATOM 670 O O . ASN A 1 83 ? 8.666 -12.960 -17.401 1.00 97.06 83 ASN A O 1
ATOM 674 N N . THR A 1 84 ? 9.107 -13.400 -19.567 1.00 96.19 84 THR A N 1
ATOM 675 C CA . THR A 1 84 ? 7.953 -14.281 -19.818 1.00 96.19 84 THR A CA 1
ATOM 676 C C . THR A 1 84 ? 8.097 -15.663 -19.183 1.00 96.19 84 THR A C 1
ATOM 678 O O . THR A 1 84 ? 7.103 -16.221 -18.722 1.00 96.19 84 THR A O 1
ATOM 681 N N . LEU A 1 85 ? 9.313 -16.221 -19.134 1.00 95.12 85 LEU A N 1
ATOM 682 C CA . LEU A 1 85 ? 9.566 -17.592 -18.674 1.00 95.12 85 LEU A CA 1
ATOM 683 C C . LEU A 1 85 ? 10.205 -17.680 -17.284 1.00 95.12 85 LEU A C 1
ATOM 685 O O . LEU A 1 85 ? 10.083 -18.725 -16.650 1.00 95.12 85 LEU A O 1
ATOM 689 N N . VAL A 1 86 ? 10.901 -16.640 -16.811 1.00 95.62 86 VAL A N 1
ATOM 690 C CA . VAL A 1 86 ? 11.610 -16.662 -15.517 1.00 95.62 86 VAL A CA 1
ATOM 691 C C . VAL A 1 86 ? 10.999 -15.666 -14.539 1.00 95.62 86 VAL A C 1
ATOM 693 O O . VAL A 1 86 ? 10.539 -16.073 -13.475 1.00 95.62 86 VAL A O 1
ATOM 696 N N . LYS A 1 87 ? 10.976 -14.371 -14.882 1.00 97.19 87 LYS A N 1
ATOM 697 C CA . LYS A 1 87 ? 10.534 -13.312 -13.961 1.00 97.19 87 LYS A CA 1
ATOM 698 C C . LYS A 1 87 ? 9.070 -13.493 -13.549 1.00 97.19 87 LYS A C 1
ATOM 700 O O . LYS A 1 87 ? 8.786 -13.475 -12.356 1.00 97.19 87 LYS A O 1
ATOM 705 N N . SER A 1 88 ? 8.189 -13.752 -14.517 1.00 97.62 88 SER A N 1
ATOM 706 C CA . SER A 1 88 ? 6.768 -14.077 -14.322 1.00 97.62 88 SER A CA 1
ATOM 707 C C . SER A 1 88 ? 6.536 -15.121 -13.224 1.00 97.62 88 SER A C 1
ATOM 709 O O . SER A 1 88 ? 5.817 -14.857 -12.267 1.00 97.62 88 SER A O 1
ATOM 711 N N . GLN A 1 89 ? 7.213 -16.271 -13.302 1.00 97.12 89 GLN A N 1
ATOM 712 C CA . GLN A 1 89 ? 7.056 -17.364 -12.337 1.00 97.12 89 GLN A CA 1
ATOM 713 C C . GLN A 1 89 ? 7.475 -16.958 -10.916 1.00 97.12 89 GLN A C 1
ATOM 715 O O . GLN A 1 89 ? 6.863 -17.404 -9.947 1.00 97.12 89 GLN A O 1
ATOM 720 N N . TYR A 1 90 ? 8.500 -16.109 -10.779 1.00 97.75 90 TYR A N 1
ATOM 721 C CA . TYR A 1 90 ? 8.905 -15.568 -9.480 1.00 97.75 90 TYR A CA 1
ATOM 722 C C . TYR A 1 90 ? 7.926 -14.508 -8.959 1.00 97.75 90 TYR A C 1
ATOM 724 O O . TYR A 1 90 ? 7.596 -14.550 -7.775 1.00 97.75 90 TYR A O 1
ATOM 732 N N . ASP A 1 91 ? 7.437 -13.606 -9.817 1.00 97.94 91 ASP A N 1
ATOM 733 C CA . ASP A 1 91 ? 6.440 -12.587 -9.459 1.00 97.94 91 ASP A CA 1
ATOM 734 C C . ASP A 1 91 ? 5.115 -13.242 -9.001 1.00 97.94 91 ASP A C 1
ATOM 736 O O . ASP A 1 91 ? 4.570 -12.889 -7.953 1.00 97.94 91 ASP A O 1
ATOM 740 N N . ASP A 1 92 ? 4.621 -14.238 -9.746 1.00 97.56 92 ASP A N 1
ATOM 741 C CA . ASP A 1 92 ? 3.398 -14.987 -9.429 1.00 97.56 92 ASP A CA 1
ATOM 742 C C . ASP A 1 92 ? 3.547 -15.818 -8.145 1.00 97.56 92 ASP A C 1
ATOM 744 O O . ASP A 1 92 ? 2.637 -15.859 -7.311 1.00 97.56 92 ASP A O 1
ATOM 748 N N . PHE A 1 93 ? 4.701 -16.462 -7.939 1.00 98.12 93 PHE A N 1
ATOM 749 C CA . PHE A 1 93 ? 4.960 -17.232 -6.721 1.00 98.12 93 PHE A CA 1
ATOM 750 C C . PHE A 1 93 ? 5.070 -16.332 -5.480 1.00 98.12 93 PHE A C 1
ATOM 752 O O . PHE A 1 93 ? 4.478 -16.642 -4.445 1.00 98.12 93 PHE A O 1
ATOM 759 N N . ASP A 1 94 ? 5.763 -15.195 -5.583 1.00 98.19 94 ASP A N 1
ATOM 760 C CA . ASP A 1 94 ? 5.839 -14.181 -4.525 1.00 98.19 94 ASP A CA 1
ATOM 761 C C . ASP A 1 94 ? 4.453 -13.607 -4.187 1.00 98.19 94 ASP A C 1
ATOM 763 O O . ASP A 1 94 ? 4.096 -13.511 -3.009 1.00 98.19 94 ASP A O 1
ATOM 767 N N . LYS A 1 95 ? 3.619 -13.326 -5.198 1.00 98.25 95 LYS A N 1
ATOM 768 C CA . LYS A 1 95 ? 2.215 -12.937 -5.007 1.00 98.25 95 LYS A CA 1
ATOM 769 C C . LYS A 1 95 ? 1.434 -13.996 -4.219 1.00 98.25 95 LYS A C 1
ATOM 771 O O . LYS A 1 95 ? 0.836 -13.662 -3.196 1.00 98.25 95 LYS A O 1
ATOM 776 N N . VAL A 1 96 ? 1.495 -15.269 -4.618 1.00 98.31 96 VAL A N 1
ATOM 777 C CA . VAL A 1 96 ? 0.828 -16.378 -3.900 1.00 98.31 96 VAL A CA 1
ATOM 778 C C . VAL A 1 96 ? 1.360 -16.535 -2.467 1.00 98.31 96 VAL A C 1
ATOM 780 O O . VAL A 1 96 ? 0.597 -16.858 -1.552 1.00 98.31 96 VAL A O 1
ATOM 783 N N . CYS A 1 97 ? 2.651 -16.291 -2.231 1.00 98.31 97 CYS A N 1
ATOM 784 C CA . CYS A 1 97 ? 3.230 -16.280 -0.888 1.00 98.31 97 CYS A CA 1
ATOM 785 C C . CYS A 1 97 ? 2.688 -15.122 -0.036 1.00 98.31 97 CYS A C 1
ATOM 787 O O . CYS A 1 97 ? 2.263 -15.357 1.098 1.00 98.31 97 CYS A O 1
ATOM 789 N N . LYS A 1 98 ? 2.632 -13.899 -0.578 1.00 98.38 98 LYS A N 1
ATOM 790 C CA . LYS A 1 98 ? 2.063 -12.715 0.090 1.00 98.38 98 LYS A CA 1
ATOM 791 C C . LYS A 1 98 ? 0.587 -12.907 0.434 1.00 98.38 98 LYS A C 1
ATOM 793 O O . LYS A 1 98 ? 0.196 -12.654 1.572 1.00 98.38 98 LYS A O 1
ATOM 798 N N . GLU A 1 99 ? -0.208 -13.423 -0.501 1.00 98.31 99 GLU A N 1
ATOM 799 C CA . GLU A 1 99 ? -1.627 -13.741 -0.292 1.00 98.31 99 GLU A CA 1
ATOM 800 C C . GLU A 1 99 ? -1.820 -14.774 0.831 1.00 98.31 99 GLU A C 1
ATOM 802 O O . GLU A 1 99 ? -2.645 -14.569 1.723 1.00 98.31 99 GLU A O 1
ATOM 807 N N . LYS A 1 100 ? -1.015 -15.848 0.860 1.00 98.06 100 LYS A N 1
ATOM 808 C CA . LYS A 1 100 ? -1.073 -16.870 1.923 1.00 98.06 100 LYS A CA 1
ATOM 809 C C . LYS A 1 100 ? -0.656 -16.339 3.295 1.00 98.06 100 LYS A C 1
ATOM 811 O O . LYS A 1 100 ? -1.310 -16.667 4.285 1.00 98.06 100 LYS A O 1
ATOM 816 N N . VAL A 1 101 ? 0.398 -15.521 3.369 1.00 98.00 101 VAL A N 1
ATOM 817 C CA . VAL A 1 101 ? 0.832 -14.883 4.625 1.00 98.00 101 VAL A CA 1
ATOM 818 C C . VAL A 1 101 ? -0.256 -13.939 5.138 1.00 98.00 101 VAL A C 1
ATOM 820 O O . VAL A 1 101 ? -0.668 -14.063 6.291 1.00 98.00 101 VAL A O 1
ATOM 823 N N . PHE A 1 102 ? -0.790 -13.068 4.276 1.00 97.69 102 PHE A N 1
ATOM 824 C CA . PHE A 1 102 ? -1.874 -12.153 4.630 1.00 97.69 102 PHE A CA 1
ATOM 825 C C . PHE A 1 102 ? -3.127 -12.898 5.112 1.00 97.69 102 PHE A C 1
ATOM 827 O O . PHE A 1 102 ? -3.668 -12.560 6.164 1.00 97.69 102 PHE A O 1
ATOM 834 N N . ALA A 1 103 ? -3.560 -13.944 4.400 1.00 97.62 103 ALA A N 1
ATOM 835 C CA . ALA A 1 103 ? -4.723 -14.743 4.780 1.00 97.62 103 ALA A CA 1
ATOM 836 C C . ALA A 1 103 ? -4.531 -15.458 6.131 1.00 97.62 103 ALA A C 1
ATOM 838 O O . ALA A 1 103 ? -5.443 -15.463 6.959 1.00 97.62 103 ALA A O 1
ATOM 839 N N . HIS A 1 104 ? -3.341 -16.011 6.395 1.00 97.25 104 HIS A N 1
ATOM 840 C CA . HIS A 1 104 ? -3.021 -16.629 7.684 1.00 97.25 104 HIS A CA 1
ATOM 841 C C . HIS A 1 104 ? -2.998 -15.600 8.828 1.00 97.25 104 HIS A C 1
ATOM 843 O O . HIS A 1 104 ? -3.583 -15.835 9.887 1.00 97.25 104 HIS A O 1
ATOM 849 N N . GLU A 1 105 ? -2.377 -14.435 8.620 1.00 96.38 105 GLU A N 1
ATOM 850 C CA . GLU A 1 105 ? -2.365 -13.356 9.610 1.00 96.38 105 GLU A CA 1
ATOM 851 C C . GLU A 1 105 ? -3.759 -12.787 9.895 1.00 96.38 105 GLU A C 1
ATOM 853 O O . GLU A 1 105 ? -4.102 -12.560 11.056 1.00 96.38 105 GLU A O 1
ATOM 858 N N . ALA A 1 106 ? -4.562 -12.549 8.856 1.00 96.38 106 ALA A N 1
ATOM 859 C CA . ALA A 1 106 ? -5.938 -12.085 8.986 1.00 96.38 106 ALA A CA 1
ATOM 860 C C . ALA A 1 106 ? -6.794 -13.125 9.724 1.00 96.38 106 ALA A C 1
ATOM 862 O O . ALA A 1 106 ? -7.512 -12.772 10.660 1.00 96.38 106 ALA A O 1
ATOM 863 N N . GLY A 1 107 ? -6.639 -14.411 9.390 1.00 96.94 107 GLY A N 1
ATOM 864 C CA . GLY A 1 107 ? -7.267 -15.521 10.107 1.00 96.94 107 GLY A CA 1
ATOM 865 C C . GLY A 1 107 ? -6.909 -15.537 11.595 1.00 96.94 107 GLY A C 1
ATOM 866 O O . GLY A 1 107 ? -7.804 -15.611 12.433 1.00 96.94 107 GLY A O 1
ATOM 867 N N . LYS A 1 108 ? -5.625 -15.372 11.944 1.00 96.38 108 LYS A N 1
ATOM 868 C CA . LYS A 1 108 ? -5.163 -15.333 13.345 1.00 96.38 108 LYS A CA 1
ATOM 869 C C . LYS A 1 108 ? -5.585 -14.069 14.106 1.00 96.38 108 LYS A C 1
ATOM 871 O O . LYS A 1 108 ? -5.776 -14.141 15.320 1.00 96.38 108 LYS A O 1
ATOM 876 N N . LYS A 1 109 ? -5.771 -12.930 13.426 1.00 95.56 109 LYS A N 1
ATOM 877 C CA . LYS A 1 109 ? -6.391 -11.721 14.009 1.00 95.56 109 LYS A CA 1
ATOM 878 C C . LYS A 1 109 ? -7.883 -11.958 14.284 1.00 95.56 109 LYS A C 1
ATOM 880 O O . LYS A 1 109 ? -8.318 -11.740 15.409 1.00 95.56 109 LYS A O 1
ATOM 885 N N . ASN A 1 110 ? -8.625 -12.506 13.319 1.00 95.88 110 ASN A N 1
ATOM 886 C CA . ASN A 1 110 ? -10.054 -12.814 13.448 1.00 95.88 110 ASN A CA 1
ATOM 887 C C . ASN A 1 110 ? -10.346 -13.889 14.517 1.00 95.88 110 ASN A C 1
ATOM 889 O O . ASN A 1 110 ? -11.252 -13.730 15.324 1.00 95.88 110 ASN A O 1
ATOM 893 N N . GLU A 1 111 ? -9.548 -14.957 14.593 1.00 96.19 111 GLU A N 1
ATOM 894 C CA . GLU A 1 111 ? -9.635 -15.976 15.655 1.00 96.19 111 GLU A CA 1
ATOM 895 C C . GLU A 1 111 ? -9.447 -15.360 17.052 1.00 96.19 111 GLU A C 1
ATOM 897 O O . GLU A 1 111 ? -10.183 -15.678 17.990 1.00 96.19 111 GLU A O 1
ATOM 902 N N . LYS A 1 112 ? -8.493 -14.426 17.183 1.00 95.62 112 LYS A N 1
ATOM 903 C CA . LYS A 1 112 ? -8.257 -13.674 18.420 1.00 95.62 112 LYS A CA 1
ATOM 904 C C . LYS A 1 112 ? -9.423 -12.735 18.739 1.00 95.62 112 LYS A C 1
ATOM 906 O O . LYS A 1 112 ? -9.861 -12.699 19.886 1.00 95.62 112 LYS A O 1
ATOM 911 N N . GLU A 1 113 ? -9.941 -12.020 17.744 1.00 95.62 113 GLU A N 1
ATOM 912 C CA . GLU A 1 113 ? -11.098 -11.133 17.888 1.00 95.62 113 GLU A CA 1
ATOM 913 C C . GLU A 1 113 ? -12.345 -11.895 18.336 1.00 95.62 113 GLU A C 1
ATOM 915 O O . GLU A 1 113 ? -12.937 -11.531 19.347 1.00 95.62 113 GLU A O 1
ATOM 920 N N . LEU A 1 114 ? -12.680 -13.010 17.684 1.00 96.19 114 LEU A N 1
ATOM 921 C CA . LEU A 1 114 ? -13.795 -13.875 18.073 1.00 96.19 114 LEU A CA 1
ATOM 922 C C . LEU A 1 114 ? -13.632 -14.426 19.500 1.00 96.19 114 LEU A C 1
ATOM 924 O O . LEU A 1 114 ? -14.599 -14.443 20.258 1.00 96.19 114 LEU A O 1
ATOM 928 N N . ASN A 1 115 ? -12.420 -14.817 19.917 1.00 96.38 115 ASN A N 1
ATOM 929 C CA . ASN A 1 115 ? -12.175 -15.315 21.277 1.00 96.38 115 ASN A CA 1
ATOM 930 C C . ASN A 1 115 ? -12.304 -14.228 22.365 1.00 96.38 115 ASN A C 1
ATOM 932 O O . ASN A 1 115 ? -12.697 -14.521 23.499 1.00 96.38 115 ASN A O 1
ATOM 936 N N . VAL A 1 116 ? -11.954 -12.981 22.038 1.00 96.62 116 VAL A N 1
ATOM 937 C CA . VAL A 1 116 ? -12.093 -11.825 22.937 1.00 96.62 116 VAL A CA 1
ATOM 938 C C . VAL A 1 116 ? -13.535 -11.308 22.939 1.00 96.62 116 VAL A C 1
ATOM 940 O O . VAL A 1 116 ? -14.042 -10.983 24.010 1.00 96.62 116 VAL A O 1
ATOM 943 N N . LYS A 1 117 ? -14.226 -11.320 21.791 1.00 96.38 117 LYS A N 1
ATOM 944 C CA . LYS A 1 117 ? -15.648 -10.974 21.681 1.00 96.38 117 LYS A CA 1
ATOM 945 C C . LYS A 1 117 ? -16.531 -11.976 22.425 1.00 96.38 117 LYS A C 1
ATOM 947 O O . LYS A 1 117 ? -17.373 -11.541 23.193 1.00 96.38 117 LYS A O 1
ATOM 952 N N . ALA A 1 118 ? -16.305 -13.284 22.283 1.00 97.06 118 ALA A N 1
ATOM 953 C CA . ALA A 1 118 ? -17.067 -14.293 23.025 1.00 97.06 118 ALA A CA 1
ATOM 954 C C . ALA A 1 118 ? -16.964 -14.078 24.547 1.00 97.06 118 ALA A C 1
ATOM 956 O O . ALA A 1 118 ? -17.975 -14.054 25.236 1.00 97.06 118 ALA A O 1
ATOM 957 N N . TYR A 1 119 ? -15.757 -13.801 25.056 1.00 97.12 119 TYR A N 1
ATOM 958 C CA . TYR A 1 119 ? -15.548 -13.464 26.470 1.00 97.12 119 TYR A CA 1
ATOM 959 C C . TYR A 1 119 ? -16.221 -12.148 26.893 1.00 97.12 119 TYR A C 1
ATOM 961 O O . TYR A 1 119 ? -16.691 -12.028 28.021 1.00 97.12 119 TYR A O 1
ATOM 969 N N . PHE A 1 120 ? -16.267 -11.154 26.003 1.00 97.31 120 PHE A N 1
ATOM 970 C CA . PHE A 1 120 ? -17.017 -9.920 26.229 1.00 97.31 120 PHE A CA 1
ATOM 971 C C . PHE A 1 120 ? -18.531 -10.182 26.290 1.00 97.31 120 PHE A C 1
ATOM 973 O O . PHE A 1 120 ? -19.176 -9.736 27.234 1.00 97.31 120 PHE A O 1
ATOM 980 N N . ASP A 1 121 ? -19.077 -10.945 25.340 1.00 96.50 121 ASP A N 1
ATOM 981 C CA . ASP A 1 121 ? -20.499 -11.300 25.278 1.00 96.50 121 ASP A CA 1
ATOM 982 C C . ASP A 1 121 ? -20.921 -12.090 26.537 1.00 96.50 121 ASP A C 1
ATOM 984 O O . ASP A 1 121 ? -21.922 -11.758 27.171 1.00 96.50 121 ASP A O 1
ATOM 988 N N . GLU A 1 122 ? -20.116 -13.080 26.949 1.00 96.69 122 GLU A N 1
ATOM 989 C CA . GLU A 1 122 ? -20.274 -13.841 28.200 1.00 96.69 122 GLU A CA 1
ATOM 990 C C . GLU A 1 122 ? -20.279 -12.929 29.438 1.00 96.69 122 GLU A C 1
ATOM 992 O O . GLU A 1 122 ? -21.148 -13.052 30.303 1.00 96.69 122 GLU A O 1
ATOM 997 N N . LEU A 1 123 ? -19.317 -12.002 29.533 1.00 96.19 123 LEU A N 1
ATOM 998 C CA . LEU A 1 123 ? -19.159 -11.129 30.697 1.00 96.19 123 LEU A CA 1
ATOM 999 C C . LEU A 1 123 ? -20.267 -10.068 30.782 1.00 96.19 123 LEU A C 1
ATOM 1001 O O . LEU A 1 123 ? -20.762 -9.794 31.875 1.00 96.19 123 LEU A O 1
ATOM 1005 N N . CYS A 1 124 ? -20.696 -9.509 29.648 1.00 95.44 124 CYS A N 1
ATOM 1006 C CA . CYS A 1 124 ? -21.841 -8.603 29.581 1.00 95.44 124 CYS A CA 1
ATOM 1007 C C . CYS A 1 124 ? -23.151 -9.317 29.932 1.00 95.44 124 CYS A C 1
ATOM 1009 O O . CYS A 1 124 ? -23.921 -8.783 30.731 1.00 95.44 124 CYS A O 1
ATOM 1011 N N . ALA A 1 125 ? -23.374 -10.543 29.443 1.00 95.00 125 ALA A N 1
ATOM 1012 C CA . ALA A 1 125 ? -24.533 -11.350 29.827 1.00 95.00 125 ALA A CA 1
ATOM 1013 C C . ALA A 1 125 ? -24.543 -11.659 31.337 1.00 95.00 125 ALA A C 1
ATOM 1015 O O . ALA A 1 125 ? -25.561 -11.461 31.998 1.00 95.00 125 ALA A O 1
ATOM 1016 N N . ALA A 1 126 ? -23.398 -12.048 31.910 1.00 94.81 126 ALA A N 1
ATOM 1017 C CA . ALA A 1 126 ? -23.251 -12.301 33.348 1.00 94.81 126 ALA A CA 1
ATOM 1018 C C . ALA A 1 126 ? -23.428 -11.046 34.231 1.00 94.81 126 ALA A C 1
ATOM 1020 O O . ALA A 1 126 ? -23.691 -11.171 35.427 1.00 94.81 126 ALA A O 1
ATOM 1021 N N . LYS A 1 127 ? -23.290 -9.843 33.656 1.00 93.25 127 LYS A N 1
ATOM 1022 C CA . LYS A 1 127 ? -23.506 -8.545 34.319 1.00 93.25 127 LYS A CA 1
ATOM 1023 C C . LYS A 1 127 ? -24.847 -7.879 33.977 1.00 93.25 127 LYS A C 1
ATOM 1025 O O . LYS A 1 127 ? -25.134 -6.818 34.520 1.00 93.25 127 LYS A O 1
ATOM 1030 N N . GLY A 1 128 ? -25.663 -8.466 33.098 1.00 92.69 128 GLY A N 1
ATOM 1031 C CA . GLY A 1 128 ? -26.932 -7.877 32.649 1.00 92.69 128 GLY A CA 1
ATOM 1032 C C . GLY A 1 128 ? -26.784 -6.623 31.771 1.00 92.69 128 GLY A C 1
ATOM 1033 O O . GLY A 1 128 ? -27.692 -5.798 31.728 1.00 92.69 128 GLY A O 1
ATOM 1034 N N . ILE A 1 129 ? -25.647 -6.453 31.088 1.00 93.69 129 ILE A N 1
ATOM 1035 C CA . ILE A 1 129 ? -25.350 -5.277 30.256 1.00 93.69 129 ILE A CA 1
ATOM 1036 C C . ILE A 1 129 ? -25.754 -5.567 28.803 1.00 93.69 129 ILE A C 1
ATOM 1038 O O . ILE A 1 129 ? -25.096 -6.340 28.112 1.00 93.69 129 ILE A O 1
ATOM 1042 N N . ASP A 1 130 ? -26.832 -4.926 28.342 1.00 93.38 130 ASP A N 1
ATOM 1043 C CA . ASP A 1 130 ? -27.456 -5.131 27.021 1.00 93.38 130 ASP A CA 1
ATOM 1044 C C . ASP A 1 130 ? -27.019 -4.122 25.939 1.00 93.38 130 ASP A C 1
ATOM 1046 O O . ASP A 1 130 ? -27.152 -4.381 24.745 1.00 93.38 130 ASP A O 1
ATOM 1050 N N . PHE A 1 131 ? -26.509 -2.960 26.352 1.00 92.44 131 PHE A N 1
ATOM 1051 C CA . PHE A 1 131 ? -26.372 -1.767 25.506 1.00 92.44 131 PHE A CA 1
ATOM 1052 C C . PHE A 1 131 ? -24.946 -1.464 25.028 1.00 92.44 131 PHE A C 1
ATOM 1054 O O . PHE A 1 131 ? -24.758 -0.588 24.188 1.00 92.44 131 PHE A O 1
ATOM 1061 N N . LEU A 1 132 ? -23.937 -2.146 25.573 1.00 94.00 132 LEU A N 1
ATOM 1062 C CA . LEU A 1 132 ? -22.525 -1.894 25.283 1.00 94.00 132 LEU A CA 1
ATOM 1063 C C . LEU A 1 132 ? -22.095 -2.687 24.032 1.00 94.00 132 LEU A C 1
ATOM 1065 O O . LEU A 1 132 ? -22.091 -3.916 24.077 1.00 94.00 132 LEU A O 1
ATOM 1069 N N . PRO A 1 133 ? -21.699 -2.049 22.914 1.00 93.44 133 PRO A N 1
ATOM 1070 C CA . PRO A 1 133 ? -21.219 -2.776 21.746 1.00 93.44 133 PRO A CA 1
ATOM 1071 C C . PRO A 1 133 ? -19.705 -3.013 21.836 1.00 93.44 133 PRO A C 1
ATOM 1073 O O . PRO A 1 133 ? -18.940 -2.106 22.161 1.00 93.44 133 PRO A O 1
ATOM 1076 N N . PHE A 1 134 ? -19.251 -4.207 21.441 1.00 93.81 134 PHE A N 1
ATOM 1077 C CA . PHE A 1 134 ? -17.835 -4.614 21.476 1.00 93.81 134 PHE A CA 1
ATOM 1078 C C . PHE A 1 134 ? -16.868 -3.588 20.847 1.00 93.81 134 PHE A C 1
ATOM 1080 O O . PHE A 1 134 ? -15.772 -3.358 21.354 1.00 93.81 134 PHE A O 1
ATOM 1087 N N . LYS A 1 135 ? -17.294 -2.907 19.772 1.00 91.62 135 LYS A N 1
ATOM 1088 C CA . LYS A 1 135 ? -16.496 -1.886 19.072 1.00 91.62 135 LYS A CA 1
ATOM 1089 C C . LYS A 1 135 ? -16.138 -0.674 19.951 1.00 91.62 135 LYS A C 1
ATOM 1091 O O . LYS A 1 135 ? -15.093 -0.069 19.724 1.00 91.62 135 LYS A O 1
ATOM 1096 N N . SER A 1 136 ? -16.943 -0.341 20.965 1.00 89.06 136 SER A N 1
ATOM 1097 C CA . SER A 1 136 ? -16.668 0.784 21.876 1.00 89.06 136 SER A CA 1
ATOM 1098 C C . SER A 1 136 ? -15.468 0.551 22.800 1.00 89.06 136 SER A C 1
ATOM 1100 O O . SER A 1 136 ? -14.967 1.506 23.381 1.00 89.06 136 SER A O 1
ATOM 1102 N N . LEU A 1 137 ? -14.964 -0.685 22.918 1.00 90.25 137 LEU A N 1
ATOM 1103 C CA . LEU A 1 137 ? -13.794 -0.995 23.748 1.00 90.25 137 LEU A CA 1
ATOM 1104 C C . LEU A 1 137 ? -12.460 -0.564 23.103 1.00 90.25 137 LEU A C 1
ATOM 1106 O O . LEU A 1 137 ? -11.425 -0.606 23.766 1.00 90.25 137 LEU A O 1
ATOM 1110 N N . GLY A 1 138 ? -12.455 -0.178 21.818 1.00 89.38 138 GLY A N 1
ATOM 1111 C CA . GLY A 1 138 ? -11.276 0.386 21.142 1.00 89.38 138 GLY A CA 1
ATOM 1112 C C . GLY A 1 138 ? -10.050 -0.539 21.077 1.00 89.38 138 GLY A C 1
ATOM 1113 O O . GLY A 1 138 ? -8.919 -0.059 21.012 1.00 89.38 138 GLY A O 1
ATOM 1114 N N . LEU A 1 139 ? -10.247 -1.860 21.144 1.00 90.94 139 LEU A N 1
ATOM 1115 C CA . LEU A 1 139 ? -9.161 -2.838 21.257 1.00 90.94 139 LEU A CA 1
ATOM 1116 C C . LEU A 1 139 ? -8.331 -2.925 19.965 1.00 90.94 139 LEU A C 1
ATOM 1118 O O . LEU A 1 139 ? -8.852 -3.241 18.898 1.00 90.94 139 LEU A O 1
ATOM 1122 N N . ASN A 1 140 ? -7.018 -2.713 20.069 1.00 90.31 140 ASN A N 1
ATOM 1123 C CA . ASN A 1 140 ? -6.084 -2.857 18.952 1.00 90.31 140 ASN A CA 1
ATOM 1124 C C . ASN A 1 140 ? -5.606 -4.315 18.827 1.00 90.31 140 ASN A C 1
ATOM 1126 O O . ASN A 1 140 ? -4.589 -4.702 19.401 1.00 90.31 140 ASN A O 1
ATOM 1130 N N . ILE A 1 141 ? -6.358 -5.145 18.100 1.00 91.19 141 ILE A N 1
ATOM 1131 C CA . ILE A 1 141 ? -6.128 -6.598 18.026 1.00 91.19 141 ILE A CA 1
ATOM 1132 C C . ILE A 1 141 ? -4.943 -6.927 17.099 1.00 91.19 141 ILE A C 1
ATOM 1134 O O . ILE A 1 141 ? -5.081 -7.323 15.942 1.00 91.19 141 ILE A O 1
ATOM 1138 N N . THR A 1 142 ? -3.735 -6.765 17.637 1.00 92.00 142 THR A N 1
ATOM 1139 C CA . THR A 1 142 ? -2.473 -7.121 16.973 1.00 92.00 142 THR A CA 1
ATOM 1140 C C . THR A 1 142 ? -2.163 -8.619 17.088 1.00 92.00 142 THR A C 1
ATOM 1142 O O . THR A 1 142 ? -2.715 -9.335 17.927 1.00 92.00 142 THR A O 1
ATOM 1145 N N . LEU A 1 143 ? -1.233 -9.129 16.270 1.00 90.19 143 LEU A N 1
ATOM 1146 C CA . LEU A 1 143 ? -0.756 -10.517 16.391 1.00 90.19 143 LEU A CA 1
ATOM 1147 C C . LEU A 1 143 ? 0.080 -10.739 17.658 1.00 90.19 143 LEU A C 1
ATOM 1149 O O . LEU A 1 143 ? -0.075 -11.776 18.301 1.00 90.19 143 LEU A O 1
ATOM 1153 N N . SER A 1 144 ? 0.904 -9.760 18.033 1.00 90.62 144 SER A N 1
ATOM 1154 C CA . SER A 1 144 ? 1.842 -9.825 19.158 1.00 90.62 144 SER A CA 1
ATOM 1155 C C . SER A 1 144 ? 1.202 -9.615 20.536 1.00 90.62 144 SER A C 1
ATOM 1157 O O . SER A 1 144 ? 1.743 -10.112 21.522 1.00 90.62 144 SER A O 1
ATOM 1159 N N . GLU A 1 145 ? 0.062 -8.921 20.650 1.00 91.88 145 GLU A N 1
ATOM 1160 C CA . GLU A 1 145 ? -0.601 -8.745 21.950 1.00 91.88 145 GLU A CA 1
ATOM 1161 C C . GLU A 1 145 ? -1.251 -10.050 22.441 1.00 91.88 145 GLU A C 1
ATOM 1163 O O . GLU A 1 145 ? -1.963 -10.743 21.707 1.00 91.88 145 GLU A O 1
ATOM 1168 N N . ALA A 1 146 ? -0.998 -10.403 23.703 1.00 92.62 146 ALA A N 1
ATOM 1169 C CA . ALA A 1 146 ? -1.527 -11.614 24.317 1.00 92.62 146 ALA A CA 1
ATOM 1170 C C . ALA A 1 146 ? -3.044 -11.518 24.553 1.00 92.62 146 ALA A C 1
ATOM 1172 O O . ALA A 1 146 ? -3.557 -10.488 24.989 1.00 92.62 146 ALA A O 1
ATOM 1173 N N . VAL A 1 147 ? -3.755 -12.630 24.340 1.00 93.81 147 VAL A N 1
ATOM 1174 C CA . VAL A 1 147 ? -5.218 -12.709 24.523 1.00 93.81 147 VAL A CA 1
ATOM 1175 C C . VAL A 1 147 ? -5.628 -12.379 25.965 1.00 93.81 147 VAL A C 1
ATOM 1177 O O . VAL A 1 147 ? -6.675 -11.774 26.175 1.00 93.81 147 VAL A O 1
ATOM 1180 N N . SER A 1 148 ? -4.782 -12.703 26.951 1.00 93.88 148 SER A N 1
ATOM 1181 C CA . SER A 1 148 ? -4.979 -12.323 28.356 1.00 93.88 148 SER A CA 1
ATOM 1182 C C . SER A 1 148 ? -5.092 -10.809 28.538 1.00 93.88 148 SER A C 1
ATOM 1184 O O . SER A 1 148 ? -6.088 -10.360 29.088 1.00 93.88 148 SER A O 1
ATOM 1186 N N . LYS A 1 149 ? -4.168 -10.017 27.977 1.00 95.00 149 LYS A N 1
ATOM 1187 C CA . LYS A 1 149 ? -4.183 -8.543 28.065 1.00 95.00 149 LYS A CA 1
ATOM 1188 C C . LYS A 1 149 ? -5.426 -7.921 27.430 1.00 95.00 149 LYS A C 1
ATOM 1190 O O . LYS A 1 149 ? -5.991 -6.969 27.965 1.00 95.00 149 LYS A O 1
ATOM 1195 N N . LEU A 1 150 ? -5.890 -8.487 26.314 1.00 95.81 150 LEU A N 1
ATOM 1196 C CA . LEU A 1 150 ? -7.149 -8.071 25.692 1.00 95.81 150 LEU A CA 1
ATOM 1197 C C . LEU A 1 150 ? -8.348 -8.386 26.604 1.00 95.81 150 LEU A C 1
ATOM 1199 O O . LEU A 1 150 ? -9.204 -7.526 26.792 1.00 95.81 150 LEU A O 1
ATOM 1203 N N . LYS A 1 151 ? -8.384 -9.569 27.234 1.00 95.44 151 LYS A N 1
ATOM 1204 C CA . LYS A 1 151 ? -9.441 -9.958 28.187 1.00 95.44 151 LYS A CA 1
ATOM 1205 C C . LYS A 1 151 ? -9.381 -9.189 29.516 1.00 95.44 151 LYS A C 1
ATOM 1207 O O . LYS A 1 151 ? -10.426 -8.876 30.075 1.00 95.44 151 LYS A O 1
ATOM 1212 N N . GLU A 1 152 ? -8.196 -8.821 29.992 1.00 95.75 152 GLU A N 1
ATOM 1213 C CA . GLU A 1 152 ? -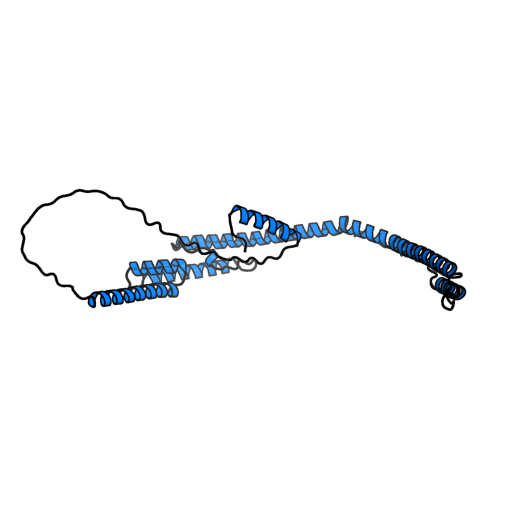7.993 -7.918 31.134 1.00 95.75 152 GLU A CA 1
ATOM 1214 C C . GLU A 1 152 ? -8.576 -6.528 30.840 1.00 95.75 152 GLU A C 1
ATOM 1216 O O . GLU A 1 152 ? -9.309 -5.985 31.665 1.00 95.75 152 GLU A O 1
ATOM 1221 N N . ARG A 1 153 ? -8.335 -5.980 29.638 1.00 95.12 153 ARG A N 1
ATOM 1222 C CA . ARG A 1 153 ? -8.914 -4.694 29.217 1.00 95.12 153 ARG A CA 1
ATOM 1223 C C . ARG A 1 153 ? -10.433 -4.766 29.025 1.00 95.12 153 ARG A C 1
ATOM 1225 O O . ARG A 1 153 ? -11.124 -3.880 29.513 1.00 95.12 153 ARG A O 1
ATOM 1232 N N . VAL A 1 154 ? -10.953 -5.834 28.404 1.00 96.56 154 VAL A N 1
ATOM 1233 C CA . VAL A 1 154 ? -12.404 -6.127 28.346 1.00 96.56 154 VAL A CA 1
ATOM 1234 C C . VAL A 1 154 ? -13.015 -6.100 29.745 1.00 96.56 154 VAL A C 1
ATOM 1236 O O . VAL A 1 154 ? -14.004 -5.404 29.969 1.00 96.56 154 VAL A O 1
ATOM 1239 N N . ARG A 1 155 ? -12.409 -6.827 30.692 1.00 95.75 155 ARG A N 1
ATOM 1240 C CA . ARG A 1 155 ? -12.901 -6.914 32.065 1.00 95.75 155 ARG A CA 1
ATOM 1241 C C . ARG A 1 155 ? -12.928 -5.547 32.738 1.00 95.75 155 ARG A C 1
ATOM 1243 O O . ARG A 1 155 ? -13.979 -5.166 33.234 1.00 95.75 155 ARG A O 1
ATOM 1250 N N . ALA A 1 156 ? -11.827 -4.799 32.687 1.00 95.56 156 ALA A N 1
ATOM 1251 C CA . ALA A 1 156 ? -11.740 -3.476 33.300 1.00 95.56 156 ALA A CA 1
ATOM 1252 C C . ALA A 1 156 ? -12.801 -2.498 32.754 1.00 95.56 156 ALA A C 1
ATOM 1254 O O . ALA A 1 156 ? -13.383 -1.736 33.523 1.00 95.56 156 ALA A O 1
ATOM 1255 N N . THR A 1 157 ? -13.108 -2.543 31.450 1.00 94.81 157 THR A N 1
ATOM 1256 C CA . THR A 1 157 ? -14.200 -1.739 30.874 1.00 94.81 157 THR A CA 1
ATOM 1257 C C . THR A 1 157 ? -15.575 -2.187 31.376 1.00 94.81 157 THR A C 1
ATOM 1259 O O . THR A 1 157 ? -16.371 -1.343 31.776 1.00 94.81 157 THR A O 1
ATOM 1262 N N . VAL A 1 158 ? -15.868 -3.491 31.393 1.00 95.31 158 VAL A N 1
ATOM 1263 C CA . VAL A 1 158 ? -17.183 -4.005 31.826 1.00 95.31 158 VAL A CA 1
ATOM 1264 C C . VAL A 1 158 ? -17.398 -3.841 33.340 1.00 95.31 158 VAL A C 1
ATOM 1266 O O . VAL A 1 158 ? -18.509 -3.545 33.779 1.00 95.31 158 VAL A O 1
ATOM 1269 N N . GLU A 1 159 ? -16.343 -3.956 34.149 1.00 95.12 159 GLU A N 1
ATOM 1270 C CA . GLU A 1 159 ? -16.361 -3.622 35.579 1.00 95.12 159 GLU A CA 1
ATOM 1271 C C . GLU A 1 159 ? -16.583 -2.118 35.795 1.00 95.12 159 GLU A C 1
ATOM 1273 O O . GLU A 1 159 ? -17.434 -1.751 36.599 1.00 95.12 159 GLU A O 1
ATOM 1278 N N . GLY A 1 160 ? -15.925 -1.250 35.015 1.00 94.69 160 GLY A N 1
ATOM 1279 C CA . GLY A 1 160 ? -16.189 0.194 35.017 1.00 94.69 160 GLY A CA 1
ATOM 1280 C C . GLY A 1 160 ? -17.654 0.535 34.723 1.00 94.69 160 GLY A C 1
ATOM 1281 O O . GLY A 1 160 ? -18.280 1.245 35.505 1.00 94.69 160 GLY A O 1
ATOM 1282 N N . VAL A 1 161 ? -18.232 -0.051 33.667 1.00 95.12 161 VAL A N 1
ATOM 1283 C CA . VAL A 1 161 ? -19.658 0.123 33.329 1.00 95.12 161 VAL A CA 1
ATOM 1284 C C . VAL A 1 161 ? -20.576 -0.446 34.417 1.00 95.12 161 VAL A C 1
ATOM 1286 O O . VAL A 1 161 ? -21.616 0.142 34.699 1.00 95.12 161 VAL A O 1
ATOM 1289 N N . THR A 1 162 ? -20.199 -1.546 35.080 1.00 94.94 162 THR A N 1
ATOM 1290 C CA . THR A 1 162 ? -20.961 -2.058 36.236 1.00 94.94 162 THR A CA 1
ATOM 1291 C C . THR A 1 162 ? -20.982 -1.021 37.367 1.00 94.94 162 THR A C 1
ATOM 1293 O O . THR A 1 162 ? -22.051 -0.688 37.872 1.00 94.94 162 THR A O 1
ATOM 1296 N N . ASN A 1 163 ? -19.820 -0.461 37.715 1.00 95.50 163 ASN A N 1
ATOM 1297 C CA . ASN A 1 163 ? -19.680 0.523 38.790 1.00 95.50 163 ASN A CA 1
ATOM 1298 C C . ASN A 1 163 ? -20.420 1.840 38.478 1.00 95.50 163 ASN A C 1
ATOM 1300 O O . ASN A 1 163 ? -21.018 2.432 39.372 1.00 95.50 163 ASN A O 1
ATOM 1304 N N . ASP A 1 164 ? -20.416 2.291 37.219 1.00 95.31 164 ASP A N 1
ATOM 1305 C CA . ASP A 1 164 ? -21.193 3.454 36.762 1.00 95.31 164 ASP A CA 1
ATOM 1306 C C . ASP A 1 164 ? -22.712 3.222 36.897 1.00 95.31 164 ASP A C 1
ATOM 1308 O O . ASP A 1 164 ? -23.444 4.114 37.331 1.00 95.31 164 ASP A O 1
ATOM 1312 N N . LEU A 1 165 ? -23.203 2.023 36.559 1.00 94.50 165 LEU A N 1
ATOM 1313 C CA . LEU A 1 165 ? -24.617 1.659 36.721 1.00 94.50 165 LEU A CA 1
ATOM 1314 C C . LEU A 1 165 ? -25.007 1.569 38.204 1.00 94.50 165 LEU A C 1
ATOM 1316 O O . LEU A 1 165 ? -26.072 2.052 38.592 1.00 94.50 165 LEU A O 1
ATOM 1320 N N . GLU A 1 166 ? -24.140 1.006 39.049 1.00 94.56 166 GLU A N 1
ATOM 1321 C CA . GLU A 1 166 ? -24.312 1.025 40.506 1.00 94.56 166 GLU A CA 1
ATOM 1322 C C . GLU A 1 166 ? -24.328 2.463 41.050 1.00 94.56 166 GLU A C 1
ATOM 1324 O O . GLU A 1 166 ? -25.185 2.787 41.874 1.00 94.56 166 GLU A O 1
ATOM 1329 N N . LEU A 1 167 ? -23.463 3.355 40.554 1.00 95.00 167 LEU A N 1
ATOM 1330 C CA . LEU A 1 167 ? -23.452 4.770 40.933 1.00 95.00 167 LEU A CA 1
ATOM 1331 C C . LEU A 1 167 ? -24.775 5.467 40.578 1.00 95.00 167 LEU A C 1
ATOM 1333 O O . LEU A 1 167 ? -25.341 6.137 41.439 1.00 95.00 167 LEU A O 1
ATOM 1337 N N . ILE A 1 168 ? -25.289 5.289 39.354 1.00 93.88 168 ILE A N 1
ATOM 1338 C CA . ILE A 1 168 ? -26.556 5.895 38.898 1.00 93.88 168 ILE A CA 1
ATOM 1339 C C . ILE A 1 168 ? -27.750 5.382 39.719 1.00 93.88 168 ILE A C 1
ATOM 1341 O O . ILE A 1 168 ? -28.603 6.171 40.128 1.00 93.88 168 ILE A O 1
ATOM 1345 N N . ASN A 1 169 ? -27.804 4.080 40.010 1.00 93.31 169 ASN A N 1
ATOM 1346 C CA . ASN A 1 169 ? -28.904 3.485 40.777 1.00 93.31 169 ASN A CA 1
ATOM 1347 C C . ASN A 1 169 ? -28.949 3.968 42.240 1.00 93.31 169 ASN A C 1
ATOM 1349 O O . ASN A 1 169 ? -30.038 4.154 42.791 1.00 93.31 169 ASN A O 1
ATOM 1353 N N . ASN A 1 170 ? -27.782 4.197 42.855 1.00 93.69 170 ASN A N 1
ATOM 1354 C CA . ASN A 1 170 ? -27.648 4.593 44.262 1.00 93.69 170 ASN A CA 1
ATOM 1355 C C . ASN A 1 170 ? -27.789 6.110 44.525 1.00 93.69 170 ASN A C 1
ATOM 1357 O O . ASN A 1 170 ? -27.666 6.538 45.674 1.00 93.69 170 ASN A O 1
ATOM 1361 N N . VAL A 1 171 ? -28.056 6.943 43.510 1.00 93.81 171 VAL A N 1
ATOM 1362 C CA . VAL A 1 171 ? -28.263 8.391 43.716 1.00 93.81 171 VAL A CA 1
ATOM 1363 C C . VAL A 1 171 ? -29.543 8.653 44.533 1.00 93.81 171 VAL A C 1
ATOM 1365 O O . VAL A 1 171 ? -30.594 8.103 44.194 1.00 93.81 171 VAL A O 1
ATOM 1368 N N . PRO A 1 172 ? -29.515 9.529 45.559 1.00 90.50 172 PRO A N 1
ATOM 1369 C CA . PRO A 1 172 ? -30.691 9.908 46.351 1.00 90.50 172 PRO A CA 1
ATOM 1370 C C . PRO A 1 172 ? -31.580 10.951 45.633 1.00 90.50 172 PRO A C 1
ATOM 1372 O O . PRO A 1 172 ? -31.904 11.999 46.183 1.00 90.50 172 PRO A O 1
ATOM 1375 N N . GLU A 1 173 ? -31.961 10.660 44.389 1.00 92.44 173 GLU A N 1
ATOM 1376 C CA . GLU A 1 173 ? -32.873 11.439 43.530 1.00 92.44 173 GLU A CA 1
ATOM 1377 C C . GLU A 1 173 ? -34.039 10.537 43.063 1.00 92.44 173 GLU A C 1
ATOM 1379 O O . GLU A 1 173 ? -34.043 9.330 43.331 1.00 92.44 173 GLU A O 1
ATOM 1384 N N . SER A 1 174 ? -35.044 11.096 42.378 1.00 90.88 174 SER A N 1
ATOM 1385 C CA . SER A 1 174 ? -36.201 10.317 41.900 1.00 90.88 174 SER A CA 1
ATOM 1386 C C . SER A 1 174 ? -35.825 9.276 40.838 1.00 90.88 174 SER A C 1
ATOM 13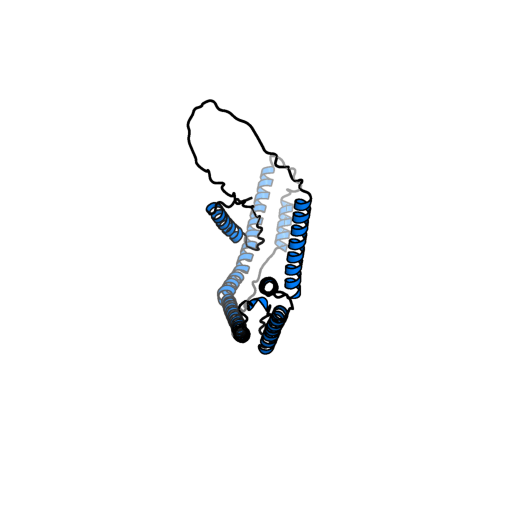88 O O . SER A 1 174 ? -34.878 9.453 40.070 1.00 90.88 174 SER A O 1
ATOM 1390 N N . ASP A 1 175 ? -36.601 8.194 40.736 1.00 92.31 175 ASP A N 1
ATOM 1391 C CA . ASP A 1 175 ? -36.356 7.160 39.719 1.00 92.31 175 ASP A CA 1
ATOM 1392 C C . ASP A 1 175 ? -36.577 7.686 38.284 1.00 92.31 175 ASP A C 1
ATOM 1394 O O . ASP A 1 175 ? -35.918 7.236 37.348 1.00 92.31 175 ASP A O 1
ATOM 1398 N N . GLU A 1 176 ? -37.411 8.720 38.118 1.00 91.75 176 GLU A N 1
ATOM 1399 C CA . GLU A 1 176 ? -37.530 9.494 36.875 1.00 91.75 176 GLU A CA 1
ATOM 1400 C C . GLU A 1 176 ? -36.187 10.144 36.499 1.00 91.75 176 GLU A C 1
ATOM 1402 O O . GLU A 1 176 ? -35.702 9.959 35.382 1.00 91.75 176 GLU A O 1
ATOM 1407 N N . TYR A 1 177 ? -35.537 10.834 37.446 1.00 92.81 177 TYR A N 1
ATOM 1408 C CA . TYR A 1 177 ? -34.218 11.442 37.250 1.00 92.81 177 TYR A CA 1
ATOM 1409 C C . TYR A 1 177 ? -33.147 10.388 36.941 1.00 92.81 177 TYR A C 1
ATOM 1411 O O . TYR A 1 177 ? -32.374 10.557 35.996 1.00 92.81 177 TYR A O 1
ATOM 1419 N N . LYS A 1 178 ? -33.137 9.262 37.669 1.00 93.31 178 LYS A N 1
ATOM 1420 C CA . LYS A 1 178 ? -32.236 8.132 37.375 1.00 93.31 178 LYS A CA 1
ATOM 1421 C C . LYS A 1 178 ? -32.451 7.593 35.961 1.00 93.31 178 LYS A C 1
ATOM 1423 O O . LYS A 1 178 ? -31.474 7.266 35.294 1.00 93.31 178 LYS A O 1
ATOM 1428 N N . SER A 1 179 ? -33.696 7.539 35.480 1.00 93.50 179 SER A N 1
ATOM 1429 C CA . SER A 1 179 ? -34.005 7.099 34.115 1.00 93.50 179 SER A CA 1
ATOM 1430 C C . SER A 1 179 ? -33.528 8.093 33.043 1.00 93.50 179 SER A C 1
ATOM 1432 O O . SER A 1 179 ? -32.955 7.655 32.044 1.00 93.50 179 SER A O 1
ATOM 1434 N N . GLU A 1 180 ? -33.655 9.413 33.270 1.00 94.31 180 GLU A N 1
ATOM 1435 C CA . GLU A 1 180 ? -33.064 10.433 32.385 1.00 94.31 180 GLU A CA 1
ATOM 1436 C C . GLU A 1 180 ? -31.528 10.288 32.333 1.00 94.31 180 GLU A C 1
ATOM 1438 O O . GLU A 1 180 ? -30.947 10.305 31.247 1.00 94.31 180 GLU A O 1
ATOM 1443 N N . VAL A 1 181 ? -30.863 10.094 33.481 1.00 95.25 181 VAL A N 1
ATOM 1444 C CA . VAL A 1 181 ? -29.397 9.925 33.549 1.00 95.25 181 VAL A CA 1
ATOM 1445 C C . VAL A 1 181 ? -28.951 8.619 32.893 1.00 95.25 181 VAL A C 1
ATOM 1447 O O . VAL A 1 181 ? -27.980 8.615 32.138 1.00 95.25 181 VAL A O 1
ATOM 1450 N N . LEU A 1 182 ? -29.655 7.511 33.133 1.00 94.88 182 LEU A N 1
ATOM 1451 C CA . LEU A 1 182 ? -29.330 6.215 32.537 1.00 94.88 182 LEU A CA 1
ATOM 1452 C C . LEU A 1 182 ? -29.450 6.249 31.006 1.00 94.88 182 LEU A C 1
ATOM 1454 O O . LEU A 1 182 ? -28.619 5.652 30.323 1.00 94.88 182 LEU A O 1
ATOM 1458 N N . ALA A 1 183 ? -30.434 6.970 30.458 1.00 94.19 183 ALA A N 1
ATOM 1459 C CA . ALA A 1 183 ? -30.578 7.149 29.014 1.00 94.19 183 ALA A CA 1
ATOM 1460 C C . ALA A 1 183 ? -29.374 7.891 28.401 1.00 94.19 183 ALA A C 1
ATOM 1462 O O . ALA A 1 183 ? -28.783 7.404 27.436 1.00 94.19 183 ALA A O 1
ATOM 1463 N N . GLU A 1 184 ? -28.950 9.014 28.994 1.00 94.69 184 GLU A N 1
ATOM 1464 C CA . GLU A 1 184 ? -27.744 9.735 28.551 1.00 94.69 184 GLU A CA 1
ATOM 1465 C C . GLU A 1 184 ? -26.468 8.899 28.736 1.00 94.69 184 GLU A C 1
ATOM 1467 O O . GLU A 1 184 ? -25.574 8.917 27.884 1.00 94.69 184 GLU A O 1
ATOM 1472 N N . TYR A 1 185 ? -26.383 8.117 29.816 1.00 95.56 185 TYR A N 1
ATOM 1473 C CA . TYR A 1 185 ? -25.249 7.232 30.066 1.00 95.56 185 TYR A CA 1
ATOM 1474 C C . TYR A 1 185 ? -25.137 6.127 29.008 1.00 95.56 185 TYR A C 1
ATOM 1476 O O . TYR A 1 185 ? -24.051 5.926 28.464 1.00 95.56 185 TYR A O 1
ATOM 1484 N N . LYS A 1 186 ? -26.244 5.462 28.636 1.00 93.12 186 LYS A N 1
ATOM 1485 C CA . LYS A 1 186 ? -26.238 4.437 27.572 1.00 93.12 186 LYS A CA 1
ATOM 1486 C C . LYS A 1 186 ? -25.766 4.991 26.216 1.00 93.12 186 LYS A C 1
ATOM 1488 O O . LYS A 1 186 ? -25.189 4.240 25.434 1.00 93.12 186 LYS A O 1
ATOM 1493 N N . CYS A 1 187 ? -25.952 6.288 25.955 1.00 89.12 187 CYS A N 1
ATOM 1494 C CA . CYS A 1 187 ? -25.478 6.963 24.740 1.00 89.12 187 CYS A CA 1
ATOM 1495 C C . CYS A 1 187 ? -24.007 7.423 24.794 1.00 89.12 187 CYS A C 1
ATOM 1497 O O . CYS A 1 187 ? -23.376 7.546 23.745 1.00 89.12 187 CYS A O 1
ATOM 1499 N N . THR A 1 188 ? -23.465 7.715 25.982 1.00 90.00 188 THR A N 1
ATOM 1500 C CA . THR A 1 188 ? -22.173 8.420 26.140 1.00 90.00 188 THR A CA 1
ATOM 1501 C C . THR A 1 188 ? -21.081 7.624 26.854 1.00 90.00 188 THR A C 1
ATOM 1503 O O . THR A 1 188 ? -19.910 7.977 26.727 1.00 90.00 188 THR A O 1
ATOM 1506 N N . LEU A 1 189 ? -21.444 6.585 27.615 1.00 91.56 189 LEU A N 1
ATOM 1507 C CA . LEU A 1 189 ? -20.565 5.853 28.539 1.00 91.56 189 LEU A CA 1
ATOM 1508 C C . LEU A 1 189 ? -19.792 6.781 29.500 1.00 91.56 189 LEU A C 1
ATOM 1510 O O . LEU A 1 189 ? -18.645 6.519 29.855 1.00 91.56 189 LEU A O 1
ATOM 1514 N N . SER A 1 190 ? -20.416 7.891 29.914 1.00 93.25 190 SER A N 1
ATOM 1515 C CA . SER A 1 190 ? -19.831 8.858 30.845 1.00 93.25 190 SER A CA 1
ATOM 1516 C C . SER A 1 190 ? -20.852 9.303 31.887 1.00 93.25 190 SER A C 1
ATOM 1518 O O . SER A 1 190 ? -21.758 10.082 31.591 1.00 93.25 190 SER A O 1
ATOM 1520 N N . THR A 1 191 ? -20.689 8.851 33.131 1.00 93.00 191 THR A N 1
ATOM 1521 C CA . THR A 1 191 ? -21.529 9.270 34.267 1.00 93.00 191 THR A CA 1
ATOM 1522 C C . THR A 1 191 ? -21.470 10.781 34.478 1.00 93.00 191 THR A C 1
ATOM 1524 O O . THR A 1 191 ? -22.509 11.435 34.549 1.00 93.00 191 THR A O 1
ATOM 1527 N N . ALA A 1 192 ? -20.269 11.367 34.478 1.00 92.25 192 ALA A N 1
ATOM 1528 C CA . ALA A 1 192 ? -20.082 12.814 34.603 1.00 92.25 192 ALA A CA 1
ATOM 1529 C C . ALA A 1 192 ? -20.774 13.614 33.478 1.00 92.25 192 ALA A C 1
ATOM 1531 O O . ALA A 1 192 ? -21.356 14.666 33.746 1.00 92.25 192 ALA A O 1
ATOM 1532 N N . GLY A 1 193 ? -20.747 13.113 32.236 1.00 92.62 193 GLY A N 1
ATOM 1533 C CA . GLY A 1 193 ? -21.469 13.713 31.111 1.00 92.62 193 GLY A CA 1
ATOM 1534 C C . GLY A 1 193 ? -22.989 13.619 31.272 1.00 92.62 193 GLY A C 1
ATOM 1535 O O . GLY A 1 193 ? -23.683 14.627 31.140 1.00 92.62 193 GLY A O 1
ATOM 1536 N N . ALA A 1 194 ? -23.493 12.434 31.624 1.00 95.06 194 ALA A N 1
ATOM 1537 C CA . ALA A 1 194 ? -24.917 12.162 31.801 1.00 95.06 194 ALA A CA 1
ATOM 1538 C C . ALA A 1 194 ? -25.551 13.005 32.922 1.00 95.06 194 ALA A C 1
ATOM 1540 O O . ALA A 1 194 ? -26.533 13.709 32.680 1.00 95.06 194 ALA A O 1
ATOM 1541 N N . PHE A 1 195 ? -24.959 13.015 34.125 1.00 95.00 195 PHE A N 1
ATOM 1542 C CA . PHE A 1 195 ? -25.443 13.843 35.239 1.00 95.00 195 PHE A CA 1
ATOM 1543 C C . PHE A 1 195 ? -25.455 15.332 34.883 1.00 95.00 195 PHE A C 1
ATOM 1545 O O . PHE A 1 195 ? -26.423 16.033 35.180 1.00 95.00 195 PHE A O 1
ATOM 1552 N N . LYS A 1 196 ? -24.401 15.819 34.213 1.00 95.19 196 LYS A N 1
ATOM 1553 C CA . LYS A 1 196 ? -24.324 17.212 33.769 1.00 95.19 196 LYS A CA 1
ATOM 1554 C C . LYS A 1 196 ? -25.459 17.548 32.793 1.00 95.19 196 LYS A C 1
ATOM 1556 O O . LYS A 1 196 ? -26.188 18.504 33.041 1.00 95.19 196 LYS A O 1
ATOM 1561 N N . ALA A 1 197 ? -25.637 16.758 31.734 1.00 94.25 197 ALA A N 1
ATOM 1562 C CA . ALA A 1 197 ? -26.640 17.017 30.701 1.00 94.25 197 ALA A CA 1
ATOM 1563 C C . ALA A 1 197 ? -28.077 17.011 31.257 1.00 94.25 197 ALA A C 1
ATOM 1565 O O . ALA A 1 197 ? -28.883 17.877 30.911 1.00 94.25 197 ALA A O 1
ATOM 1566 N N . VAL A 1 198 ? -28.399 16.080 32.162 1.00 94.31 198 VAL A N 1
ATOM 1567 C CA . VAL A 1 198 ? -29.717 16.030 32.818 1.00 94.31 198 VAL A CA 1
ATOM 1568 C C . VAL A 1 198 ? -29.935 17.233 33.736 1.00 94.31 198 VAL A C 1
ATOM 1570 O O . VAL A 1 198 ? -31.005 17.843 33.687 1.00 94.31 198 VAL A O 1
ATOM 1573 N N . ASN A 1 199 ? -28.926 17.632 34.518 1.00 93.75 199 ASN A N 1
ATOM 1574 C CA . ASN A 1 199 ? -29.013 18.814 35.379 1.00 93.75 199 ASN A CA 1
ATOM 1575 C C . ASN A 1 199 ? -29.191 20.103 34.562 1.00 93.75 199 ASN A C 1
ATOM 1577 O O . ASN A 1 199 ? -30.116 20.862 34.836 1.00 93.75 199 ASN A O 1
ATOM 1581 N N . GLU A 1 200 ? -28.408 20.307 33.497 1.00 94.62 200 GLU A N 1
ATOM 1582 C CA . GLU A 1 200 ? -28.551 21.468 32.605 1.00 94.62 200 GLU A CA 1
ATOM 1583 C C . GLU A 1 200 ? -29.955 21.527 31.965 1.00 94.62 200 GLU A C 1
ATOM 1585 O O . GLU A 1 200 ? -30.561 22.600 31.896 1.00 94.62 200 GLU A O 1
ATOM 1590 N N . ARG A 1 201 ? -30.547 20.379 31.588 1.00 93.44 201 ARG A N 1
ATOM 1591 C CA . ARG A 1 201 ? -31.951 20.309 31.130 1.00 93.44 201 ARG A CA 1
ATOM 1592 C C . ARG A 1 201 ? -32.981 20.535 32.240 1.00 93.44 201 ARG A C 1
ATOM 1594 O O . ARG A 1 201 ? -34.073 21.031 31.955 1.00 93.44 201 ARG A O 1
ATOM 1601 N N . ARG A 1 202 ? -32.703 20.143 33.487 1.00 92.19 202 ARG A N 1
ATOM 1602 C CA . ARG A 1 202 ? -33.585 20.387 34.646 1.00 92.19 202 ARG A CA 1
ATOM 1603 C C . ARG A 1 202 ? -33.619 21.877 34.988 1.00 92.19 202 ARG A C 1
ATOM 1605 O O . ARG A 1 202 ? -34.701 22.446 35.124 1.00 92.19 202 ARG A O 1
ATOM 1612 N N . ASP A 1 203 ? -32.455 22.514 35.019 1.00 92.62 203 ASP A N 1
ATOM 1613 C CA . ASP A 1 203 ? -32.306 23.932 35.342 1.00 92.62 203 ASP A CA 1
ATOM 1614 C C . ASP A 1 203 ? -32.869 24.832 34.231 1.00 92.62 203 ASP A C 1
ATOM 1616 O O . ASP A 1 203 ? -33.554 25.813 34.528 1.00 92.62 203 ASP A O 1
ATOM 1620 N N . ALA A 1 204 ? -32.694 24.459 32.955 1.00 92.62 204 ALA A N 1
ATOM 1621 C CA . ALA A 1 204 ? -33.342 25.135 31.828 1.00 92.62 204 ALA A CA 1
ATOM 1622 C C . ALA A 1 204 ? -34.880 25.067 31.915 1.00 92.62 204 ALA A C 1
ATOM 1624 O O . ALA A 1 204 ? -35.539 26.109 31.872 1.00 92.62 204 ALA A O 1
ATOM 1625 N N . ARG A 1 205 ? -35.457 23.869 32.133 1.00 91.88 205 ARG A N 1
ATOM 1626 C CA . ARG A 1 205 ? -36.909 23.684 32.352 1.00 91.88 205 ARG A CA 1
ATOM 1627 C C . ARG A 1 205 ? -37.418 24.554 33.513 1.00 91.88 205 ARG A C 1
ATOM 1629 O O . ARG A 1 205 ? -38.444 25.222 33.385 1.00 91.88 205 ARG A O 1
ATOM 1636 N N . ALA A 1 206 ? -36.687 24.595 34.629 1.00 90.81 206 ALA A N 1
ATOM 1637 C CA . ALA A 1 206 ? -37.044 25.400 35.797 1.00 90.81 206 ALA A CA 1
ATOM 1638 C C . ALA A 1 206 ? -36.935 26.919 35.550 1.00 90.81 206 ALA A C 1
ATOM 1640 O O . ALA A 1 206 ? -37.723 27.692 36.102 1.00 90.81 206 ALA A O 1
ATOM 1641 N N . ALA A 1 207 ? -35.983 27.366 34.726 1.00 92.19 207 ALA A N 1
ATOM 1642 C CA . ALA A 1 207 ? -35.840 28.768 34.342 1.00 92.19 207 ALA A CA 1
ATOM 1643 C C . ALA A 1 207 ? -36.984 29.234 33.424 1.00 92.19 207 ALA A C 1
ATOM 1645 O O . ALA A 1 207 ? -37.531 30.319 33.634 1.00 92.19 207 ALA A O 1
ATOM 1646 N N . GLU A 1 208 ? -37.392 28.420 32.446 1.00 88.38 208 GLU A N 1
ATOM 1647 C CA . GLU A 1 208 ? -38.533 28.735 31.576 1.00 88.38 208 GLU A CA 1
ATOM 1648 C C . GLU A 1 208 ? -39.858 28.770 32.344 1.00 88.38 208 GLU A C 1
ATOM 1650 O O . GLU A 1 208 ? -40.634 29.714 32.168 1.00 88.38 208 GLU A O 1
ATOM 1655 N N . LEU A 1 209 ? -40.087 27.816 33.257 1.00 89.69 209 LEU A N 1
ATOM 1656 C CA . LEU A 1 209 ? -41.284 27.798 34.104 1.00 89.69 209 LEU A CA 1
ATOM 1657 C C . LEU A 1 209 ? -41.420 29.104 34.907 1.00 89.69 209 LEU A C 1
ATOM 1659 O O . LEU A 1 209 ? -42.457 29.762 34.838 1.00 89.69 209 LEU A O 1
ATOM 1663 N N . LYS A 1 210 ? -40.341 29.544 35.569 1.00 90.50 210 LYS A N 1
ATOM 1664 C CA . LYS A 1 210 ? -40.306 30.807 36.330 1.00 90.50 210 LYS A CA 1
ATOM 1665 C C . LYS A 1 210 ? -40.599 32.034 35.462 1.00 90.50 210 LYS A C 1
ATOM 1667 O O . LYS A 1 210 ? -41.259 32.965 35.922 1.00 90.50 210 LYS A O 1
ATOM 1672 N N . ARG A 1 211 ? -40.147 32.054 34.199 1.00 90.19 211 ARG A N 1
ATOM 1673 C CA . ARG A 1 211 ? -40.468 33.144 33.256 1.00 90.19 211 ARG A CA 1
ATOM 1674 C C . ARG A 1 211 ? -41.948 33.144 32.869 1.00 90.19 211 ARG A C 1
ATOM 1676 O O . ARG A 1 211 ? -42.555 34.212 32.840 1.00 90.19 211 ARG A O 1
ATOM 1683 N N . LEU A 1 212 ? -42.537 31.973 32.624 1.00 89.00 212 LEU A N 1
ATOM 1684 C CA . LEU A 1 212 ? -43.967 31.827 32.325 1.00 89.00 212 LEU A CA 1
ATOM 1685 C C . LEU A 1 212 ? -44.855 32.192 33.525 1.00 89.00 212 LEU A C 1
ATOM 1687 O O . LEU A 1 212 ? -45.905 32.808 33.348 1.00 89.00 212 LEU A O 1
ATOM 1691 N N . GLU A 1 213 ? -44.443 31.852 34.745 1.00 88.31 213 GLU A N 1
ATOM 1692 C CA . GLU A 1 213 ? -45.144 32.227 35.979 1.00 88.31 213 GLU A CA 1
ATOM 1693 C C . GLU A 1 213 ? -45.103 33.739 36.218 1.00 88.31 213 GLU A C 1
ATOM 1695 O O . GLU A 1 213 ? -46.154 34.348 36.423 1.00 88.31 213 GLU A O 1
ATOM 1700 N N . ALA A 1 214 ? -43.932 34.369 36.085 1.00 87.31 214 ALA A N 1
ATOM 1701 C CA . ALA A 1 214 ? -43.798 35.823 36.172 1.00 87.31 214 ALA A CA 1
ATOM 1702 C C . ALA A 1 214 ? -44.623 36.556 35.092 1.00 87.31 214 ALA A C 1
ATOM 1704 O O . ALA A 1 214 ? -45.213 37.606 35.361 1.00 87.31 214 ALA A O 1
ATOM 1705 N N . GLN A 1 215 ? -44.725 35.991 33.882 1.00 82.19 215 GLN A N 1
ATOM 1706 C CA . GLN A 1 215 ? -45.555 36.542 32.807 1.00 82.19 215 GLN A CA 1
ATOM 1707 C C . GLN A 1 215 ? -47.061 36.387 33.085 1.00 82.19 215 GLN A C 1
ATOM 1709 O O . GLN A 1 215 ? -47.834 37.295 32.791 1.00 82.19 215 GLN A O 1
ATOM 1714 N N . LYS A 1 216 ? -47.494 35.278 33.701 1.00 82.12 216 LYS A N 1
ATOM 1715 C CA . LYS A 1 216 ? -48.888 35.094 34.150 1.00 82.12 216 LYS A CA 1
ATOM 1716 C C . LYS A 1 216 ? -49.255 36.034 35.302 1.00 82.12 216 LYS A C 1
ATOM 1718 O O . LYS A 1 216 ? -50.348 36.585 35.299 1.00 82.12 216 LYS A O 1
ATOM 1723 N N . GLN A 1 217 ? -48.346 36.252 36.254 1.00 74.88 217 GLN A N 1
ATOM 1724 C CA . GLN A 1 217 ? -48.560 37.147 37.401 1.00 74.88 217 GLN A CA 1
ATOM 1725 C C . GLN A 1 217 ? -48.570 38.641 37.026 1.00 74.88 217 GLN A C 1
ATOM 1727 O O . GLN A 1 217 ? -49.052 39.458 37.805 1.00 74.88 217 GLN A O 1
ATOM 1732 N N . SER A 1 218 ? -48.069 39.004 35.840 1.00 68.25 218 SER A N 1
ATOM 1733 C CA . SER A 1 218 ? -48.072 40.380 35.315 1.00 68.25 218 SER A CA 1
ATOM 1734 C C . SER A 1 218 ? -49.161 40.654 34.262 1.00 68.25 218 SER A C 1
ATOM 1736 O O . SER A 1 218 ? -49.251 41.771 33.753 1.00 68.25 218 SER A O 1
ATOM 1738 N N . ALA A 1 219 ? -50.027 39.679 33.960 1.00 53.62 219 ALA A N 1
ATOM 1739 C CA . ALA A 1 219 ? -51.171 39.865 33.068 1.00 53.62 219 ALA A CA 1
ATOM 1740 C C . ALA A 1 219 ? -52.364 40.513 33.816 1.00 53.62 219 ALA A C 1
ATOM 1742 O O . ALA A 1 219 ? -52.832 39.953 34.810 1.00 53.62 219 ALA A O 1
ATOM 1743 N N . PRO A 1 220 ? -52.894 41.671 33.370 1.00 53.28 220 PRO A N 1
ATOM 1744 C CA . PRO A 1 220 ? -53.989 42.351 34.060 1.00 53.28 220 PRO A CA 1
ATOM 1745 C C . PRO A 1 220 ? -55.339 41.646 33.856 1.00 53.28 220 PRO A C 1
ATOM 1747 O O . PRO A 1 220 ? -55.702 41.263 32.743 1.00 53.28 220 PRO A O 1
ATOM 1750 N N . VAL A 1 221 ? -56.123 41.535 34.931 1.00 48.31 221 VAL A N 1
ATOM 1751 C CA . VAL A 1 221 ? -57.483 40.977 34.895 1.00 48.31 221 VAL A CA 1
ATOM 1752 C C . VAL A 1 221 ? -58.453 41.993 34.286 1.00 48.31 221 VAL A C 1
ATOM 1754 O O . VAL A 1 221 ? -58.733 43.028 34.889 1.00 48.31 221 VAL A O 1
ATOM 1757 N N . ALA A 1 222 ? -59.009 41.684 33.113 1.00 46.88 222 ALA A N 1
ATOM 1758 C CA . ALA A 1 222 ? -60.133 42.434 32.555 1.00 46.88 222 ALA A CA 1
ATOM 1759 C C . ALA A 1 222 ? -61.425 42.103 33.339 1.00 46.88 222 ALA A C 1
ATOM 1761 O O . ALA A 1 222 ? -61.754 40.921 33.479 1.00 46.88 222 ALA A O 1
ATOM 1762 N N . PRO A 1 223 ? -62.159 43.096 33.877 1.00 47.00 223 PRO A N 1
ATOM 1763 C CA . PRO A 1 223 ? -63.291 42.840 34.762 1.00 47.00 223 PRO A CA 1
ATOM 1764 C C . PRO A 1 223 ? -64.560 42.433 34.002 1.00 47.00 223 PRO A C 1
ATOM 1766 O O . PRO A 1 223 ? -64.939 43.050 33.008 1.00 47.00 223 PRO A O 1
ATOM 1769 N N . VAL A 1 224 ? -65.273 41.442 34.539 1.00 43.50 224 VAL A N 1
ATOM 1770 C CA . VAL A 1 224 ? -66.652 41.130 34.139 1.00 43.50 224 VAL A CA 1
ATOM 1771 C C . VAL A 1 224 ? -67.596 42.175 34.743 1.00 43.50 224 VAL A C 1
ATOM 1773 O O . VAL A 1 224 ? -67.575 42.405 35.951 1.00 43.50 224 VAL A O 1
ATOM 1776 N N . GLN A 1 225 ? -68.458 42.769 33.917 1.00 40.44 225 GLN A N 1
ATOM 1777 C CA . GLN A 1 225 ? -69.613 43.565 34.350 1.00 40.44 225 GLN A CA 1
ATOM 1778 C C . GLN A 1 225 ? -70.901 42.946 33.796 1.00 40.44 225 GLN A C 1
ATOM 1780 O O . GLN A 1 225 ? -70.876 42.277 32.762 1.00 40.44 225 GLN A O 1
ATOM 1785 N N . ALA A 1 226 ? -72.023 43.133 34.494 1.00 34.97 226 ALA A N 1
ATOM 1786 C CA . ALA A 1 226 ? -73.281 42.459 34.183 1.00 34.97 226 ALA A CA 1
ATOM 1787 C C . ALA A 1 226 ? -74.518 43.321 34.490 1.00 34.97 226 ALA A C 1
ATOM 1789 O O . ALA A 1 226 ? -74.476 44.193 35.355 1.00 34.97 226 ALA A O 1
ATOM 1790 N N . GLN A 1 227 ? -75.636 42.933 33.862 1.00 37.28 227 GLN A N 1
ATOM 1791 C CA . GLN A 1 227 ? -77.015 43.415 34.066 1.00 37.28 227 GLN A CA 1
ATOM 1792 C C . GLN A 1 227 ? -77.389 44.760 33.361 1.00 37.28 227 GLN A C 1
ATOM 1794 O O . GLN A 1 227 ? -76.512 45.414 32.804 1.00 37.28 227 GLN A O 1
ATOM 1799 N N . PRO A 1 228 ? -78.693 45.105 33.211 1.00 48.66 228 PRO A N 1
ATOM 1800 C CA . PRO A 1 228 ? -79.534 44.448 32.189 1.00 48.66 228 PRO A CA 1
ATOM 1801 C C . PRO A 1 228 ? -80.554 45.370 31.467 1.00 48.66 228 PRO A C 1
ATOM 1803 O O . PRO A 1 228 ? -81.146 46.234 32.105 1.00 48.66 228 PRO A O 1
ATOM 1806 N N . GLN A 1 229 ? -80.912 45.083 30.202 1.00 31.03 229 GLN A N 1
ATOM 1807 C CA . GLN A 1 229 ? -82.294 45.241 29.681 1.00 31.03 229 GLN A CA 1
ATOM 1808 C C . GLN A 1 229 ? -82.479 44.698 28.247 1.00 31.03 229 GLN A C 1
ATOM 1810 O O . GLN A 1 229 ? -81.531 44.599 27.474 1.00 31.03 229 GLN A O 1
ATOM 1815 N N . ALA A 1 230 ? -83.726 44.358 27.906 1.00 37.44 230 ALA A N 1
ATOM 1816 C CA . ALA A 1 230 ? -84.239 44.023 26.569 1.00 37.44 230 ALA A CA 1
ATOM 1817 C C . ALA A 1 230 ? -85.689 44.570 26.478 1.00 37.44 230 ALA A C 1
ATOM 1819 O O . ALA A 1 230 ? -86.299 44.725 27.543 1.00 37.44 230 ALA A O 1
ATOM 1820 N N . PRO A 1 231 ? -86.260 44.879 25.287 1.00 45.06 231 PRO A N 1
ATOM 1821 C CA . PRO A 1 231 ? -86.799 43.804 24.435 1.00 45.06 231 PRO A CA 1
ATOM 1822 C C . PRO A 1 231 ? -86.811 44.019 22.891 1.00 45.06 231 PRO A C 1
ATOM 1824 O O . PRO A 1 231 ? -87.182 45.070 22.389 1.00 45.06 231 PRO A O 1
ATOM 1827 N N . ILE A 1 232 ? -86.525 42.927 22.164 1.00 35.97 232 ILE A N 1
ATOM 1828 C CA . ILE A 1 232 ? -87.281 42.362 21.012 1.00 35.97 232 ILE A CA 1
ATOM 1829 C C . ILE A 1 232 ? -87.741 43.293 19.856 1.00 35.97 232 ILE A C 1
ATOM 1831 O O . ILE A 1 232 ? -88.702 44.037 20.021 1.00 35.97 232 ILE A O 1
ATOM 1835 N N . LEU A 1 233 ? -87.253 43.036 18.624 1.00 32.06 233 LEU A N 1
ATOM 1836 C CA . LEU A 1 233 ? -88.111 42.722 17.453 1.00 32.06 233 LEU A CA 1
ATOM 1837 C C . LEU A 1 233 ? -87.344 42.093 16.255 1.00 32.06 233 LEU A C 1
ATOM 1839 O O . LEU A 1 233 ? -86.254 42.519 15.898 1.00 32.06 233 LEU A O 1
ATOM 1843 N N . GLN A 1 234 ? -87.967 41.044 15.702 1.00 34.22 234 GLN A N 1
ATOM 1844 C CA . GLN A 1 234 ? -87.740 40.212 14.493 1.00 34.22 234 GLN A CA 1
ATOM 1845 C C . GLN A 1 234 ? -86.761 40.741 13.402 1.00 34.22 234 GLN A C 1
ATOM 1847 O O . GLN A 1 234 ? -86.857 41.899 13.016 1.00 34.22 234 GLN A O 1
ATOM 1852 N N . ALA A 1 235 ? -85.757 39.983 12.909 1.00 31.64 235 ALA A N 1
ATOM 1853 C CA . ALA A 1 235 ? -85.753 38.672 12.192 1.00 31.64 235 ALA A CA 1
ATOM 1854 C C . ALA A 1 235 ? -86.082 38.796 10.677 1.00 31.64 235 ALA A C 1
ATOM 1856 O O . ALA A 1 235 ? -86.823 39.715 10.331 1.00 31.64 235 ALA A O 1
ATOM 1857 N N . PRO A 1 236 ? -85.593 37.916 9.760 1.00 47.22 236 PRO A N 1
ATOM 1858 C CA . PRO A 1 236 ? -84.917 36.606 9.919 1.00 47.22 236 PRO A CA 1
ATOM 1859 C C . PRO A 1 236 ? -83.367 36.705 9.683 1.00 47.22 236 PRO A C 1
ATOM 1861 O O . PRO A 1 236 ? -82.815 37.690 10.157 1.00 47.22 236 PRO A O 1
ATOM 1864 N N . THR A 1 237 ? -82.531 35.809 9.101 1.00 28.88 237 THR A N 1
ATOM 1865 C CA . THR A 1 237 ? -82.701 34.611 8.228 1.00 28.88 237 THR A CA 1
ATOM 1866 C C . THR A 1 237 ? -81.490 33.636 8.255 1.00 28.88 237 THR A C 1
ATOM 1868 O O . THR A 1 237 ? -80.480 33.883 8.904 1.00 28.88 237 THR A O 1
ATOM 1871 N N . MET A 1 238 ? -81.649 32.502 7.562 1.00 33.06 238 MET A N 1
ATOM 1872 C CA . MET A 1 238 ? -80.775 31.324 7.350 1.00 33.06 238 MET A CA 1
ATOM 1873 C C . MET A 1 238 ? -79.643 31.536 6.307 1.00 33.06 238 MET A C 1
ATOM 1875 O O . MET A 1 238 ? -79.751 32.467 5.518 1.00 33.06 238 MET A O 1
ATOM 1879 N N . ALA A 1 239 ? -78.615 30.678 6.130 1.00 31.92 239 ALA A N 1
ATOM 1880 C CA . ALA A 1 239 ? -77.982 29.604 6.940 1.00 31.92 239 ALA A CA 1
ATOM 1881 C C . ALA A 1 239 ? -76.724 29.043 6.202 1.00 31.92 239 ALA A C 1
ATOM 1883 O O . ALA A 1 239 ? -76.495 29.398 5.049 1.00 31.92 239 ALA A O 1
ATOM 1884 N N . THR A 1 240 ? -76.018 28.063 6.809 1.00 28.47 240 THR A N 1
ATOM 1885 C CA . THR A 1 240 ? -75.028 27.117 6.195 1.00 28.47 240 THR A CA 1
ATOM 1886 C C . THR A 1 240 ? -73.709 27.698 5.626 1.00 28.47 240 THR A C 1
ATOM 1888 O O . THR A 1 240 ? -73.677 28.832 5.178 1.00 28.47 240 THR A O 1
ATOM 1891 N N . SER A 1 241 ? -72.566 26.988 5.608 1.00 31.94 241 SER A N 1
ATOM 1892 C CA . SER A 1 241 ? -72.177 25.690 6.212 1.00 31.94 241 SER A CA 1
ATOM 1893 C C . SER A 1 241 ? -70.656 25.610 6.485 1.00 31.94 241 SER A C 1
ATOM 1895 O O . SER A 1 241 ? -69.876 26.421 5.999 1.00 31.94 241 SER A O 1
ATOM 1897 N N . ALA A 1 242 ? -70.237 24.571 7.216 1.00 35.78 242 ALA A N 1
ATOM 1898 C CA . ALA A 1 242 ? -68.868 24.022 7.254 1.00 35.78 242 ALA A CA 1
ATOM 1899 C C . ALA A 1 242 ? -68.394 23.546 5.837 1.00 35.78 242 ALA A C 1
ATOM 1901 O O . ALA A 1 242 ? -69.269 23.444 4.967 1.00 35.78 242 ALA A O 1
ATOM 1902 N N . PRO A 1 243 ? -67.099 23.197 5.572 1.00 43.25 243 PRO A N 1
ATOM 1903 C CA . PRO A 1 243 ? -66.113 22.687 6.539 1.00 43.25 243 PRO A CA 1
ATOM 1904 C C . PRO A 1 243 ? -64.631 23.136 6.413 1.00 43.25 243 PRO A C 1
ATOM 1906 O O . PRO A 1 243 ? -64.243 23.980 5.614 1.00 43.25 243 PRO A O 1
ATOM 1909 N N . ILE A 1 244 ? -63.823 22.517 7.282 1.00 43.94 244 ILE A N 1
ATOM 1910 C CA . ILE A 1 244 ? -62.375 22.643 7.523 1.00 43.94 244 ILE A CA 1
ATOM 1911 C C . ILE A 1 244 ? -61.515 22.389 6.268 1.00 43.94 244 ILE A C 1
ATOM 1913 O O . ILE A 1 244 ? -61.768 21.445 5.522 1.00 43.94 244 ILE A O 1
ATOM 1917 N N . ALA A 1 245 ? -60.413 23.139 6.131 1.00 32.56 245 ALA A N 1
ATOM 1918 C CA . ALA A 1 245 ? -59.276 22.806 5.265 1.00 32.56 245 ALA A CA 1
ATOM 1919 C C . ALA A 1 245 ? -58.037 22.413 6.111 1.00 32.56 245 ALA A C 1
ATOM 1921 O O . ALA A 1 245 ? -57.816 23.018 7.164 1.00 32.56 245 ALA A O 1
ATOM 1922 N N . PRO A 1 246 ? -57.225 21.417 5.701 1.00 39.69 246 PRO A N 1
ATOM 1923 C CA . PRO A 1 246 ? -56.103 20.924 6.500 1.00 39.69 246 PRO A CA 1
ATOM 1924 C C . PRO A 1 246 ? -54.832 21.774 6.337 1.00 39.69 246 PRO A C 1
ATOM 1926 O O . PRO A 1 246 ? -54.386 22.042 5.221 1.00 39.69 246 PRO A O 1
ATOM 1929 N N . VAL A 1 247 ? -54.186 22.123 7.453 1.00 35.91 247 VAL A N 1
ATOM 1930 C CA . VAL A 1 247 ? -52.853 22.748 7.451 1.00 35.91 247 VAL A CA 1
ATOM 1931 C C . VAL A 1 247 ? -51.794 21.673 7.194 1.00 35.91 247 VAL A C 1
ATOM 1933 O O . VAL A 1 247 ? -51.550 20.817 8.042 1.00 35.91 247 VAL A O 1
ATOM 1936 N N . GLN A 1 248 ? -51.150 21.713 6.027 1.00 37.00 248 GLN A N 1
ATOM 1937 C CA . GLN A 1 248 ? -50.019 20.838 5.711 1.00 37.00 248 GLN A CA 1
ATOM 1938 C C . GLN A 1 248 ? -48.725 21.391 6.321 1.00 37.00 248 GLN A C 1
ATOM 1940 O O . GLN A 1 248 ? -48.302 22.500 5.996 1.00 37.00 248 GLN A O 1
ATOM 1945 N N . ALA A 1 249 ? -48.062 20.603 7.169 1.00 39.62 249 ALA A N 1
ATOM 1946 C CA . ALA A 1 249 ? -46.733 20.935 7.674 1.00 39.62 249 ALA A CA 1
ATOM 1947 C C . ALA A 1 249 ? -45.678 20.745 6.568 1.00 39.62 249 ALA A C 1
ATOM 1949 O O . ALA A 1 249 ? -45.403 19.622 6.143 1.00 39.62 249 ALA A O 1
ATOM 1950 N N . GLN A 1 250 ? -45.077 21.840 6.093 1.00 40.94 250 GLN A N 1
ATOM 1951 C CA . GLN A 1 250 ? -44.007 21.786 5.097 1.00 40.94 250 GLN A CA 1
ATOM 1952 C C . GLN A 1 250 ? -42.673 21.392 5.746 1.00 40.94 250 GLN A C 1
ATOM 1954 O O . GLN A 1 250 ? -42.063 22.174 6.473 1.00 40.94 250 GLN A O 1
ATOM 1959 N N . ILE A 1 251 ? -42.195 20.183 5.445 1.00 43.38 251 ILE A N 1
ATOM 1960 C CA . ILE A 1 251 ? -40.863 19.718 5.850 1.00 43.38 251 ILE A CA 1
ATOM 1961 C C . ILE A 1 251 ? -39.814 20.436 4.991 1.00 43.38 251 ILE A C 1
ATOM 1963 O O . ILE A 1 251 ? -39.645 20.120 3.811 1.00 43.38 251 ILE A O 1
ATOM 1967 N N . GLN A 1 252 ? -39.091 21.390 5.580 1.00 45.22 252 GLN A N 1
ATOM 1968 C CA . GLN A 1 252 ? -37.960 22.040 4.918 1.00 45.22 252 GLN A CA 1
ATOM 1969 C C . GLN A 1 252 ? -36.821 21.030 4.717 1.00 45.22 252 GLN A C 1
ATOM 1971 O O . GLN A 1 252 ? -36.249 20.524 5.680 1.00 45.22 252 GLN A O 1
ATOM 1976 N N . ARG A 1 253 ? -36.481 20.733 3.458 1.00 47.44 253 ARG A N 1
ATOM 1977 C CA . ARG A 1 253 ? -35.303 19.930 3.102 1.00 47.44 253 ARG A CA 1
ATOM 1978 C C . ARG A 1 253 ? -34.110 20.853 2.865 1.00 47.44 253 ARG A C 1
ATOM 1980 O O . ARG A 1 253 ? -34.021 21.482 1.815 1.00 47.44 253 ARG A O 1
ATOM 1987 N N . THR A 1 254 ? -33.196 20.924 3.827 1.00 51.38 254 THR A N 1
ATOM 1988 C CA . THR A 1 254 ? -31.920 21.633 3.669 1.00 51.38 254 THR A CA 1
ATOM 1989 C C . THR A 1 254 ? -30.994 20.870 2.712 1.00 51.38 254 THR A C 1
ATOM 1991 O O . THR A 1 254 ? -30.778 19.673 2.914 1.00 51.38 254 THR A O 1
ATOM 1994 N N . PRO A 1 255 ? -30.426 21.509 1.673 1.00 67.50 255 PRO A N 1
ATOM 1995 C CA . PRO A 1 255 ? -29.430 20.868 0.822 1.00 67.50 255 PRO A CA 1
ATOM 1996 C C . PRO A 1 255 ? -28.091 20.752 1.565 1.00 67.50 255 PRO A C 1
ATOM 1998 O O . PRO A 1 255 ? -27.599 21.726 2.132 1.00 67.50 255 PRO A O 1
ATOM 2001 N N . HIS A 1 256 ? -27.480 19.568 1.531 1.00 65.62 256 HIS A N 1
ATOM 2002 C CA . HIS A 1 256 ? -26.155 19.318 2.103 1.00 65.62 256 HIS A CA 1
ATOM 2003 C C . HIS A 1 256 ? -25.128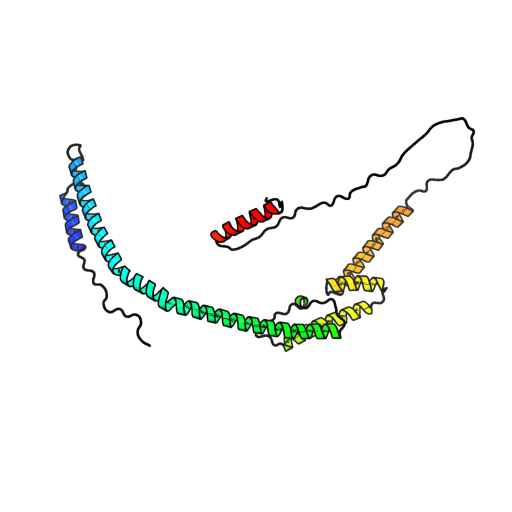 19.141 0.982 1.00 65.62 256 HIS A C 1
ATOM 2005 O O . HIS A 1 256 ? -25.339 18.349 0.064 1.00 65.62 256 HIS A O 1
ATOM 2011 N N . ARG A 1 257 ? -24.003 19.861 1.062 1.00 71.88 257 ARG A N 1
ATOM 2012 C CA . ARG A 1 257 ? -22.869 19.687 0.145 1.00 71.88 257 ARG A CA 1
ATOM 2013 C C . ARG A 1 257 ? -21.973 18.557 0.647 1.00 71.88 257 ARG A C 1
ATOM 2015 O O . ARG A 1 257 ? -21.565 18.567 1.804 1.00 71.88 257 ARG A O 1
ATOM 2022 N N . LEU A 1 258 ? -21.640 17.628 -0.243 1.00 70.38 258 LEU A N 1
ATOM 2023 C CA . LEU A 1 258 ? -20.652 16.575 -0.018 1.00 70.38 258 LEU A CA 1
ATOM 2024 C C . LEU A 1 258 ? -19.393 16.867 -0.846 1.00 70.38 258 LEU A C 1
ATOM 2026 O O . LEU A 1 258 ? -19.472 17.496 -1.902 1.00 70.38 258 LEU A O 1
ATOM 2030 N N . LEU A 1 259 ? -18.243 16.416 -0.352 1.00 69.62 259 LEU A N 1
ATOM 2031 C CA . LEU A 1 259 ? -16.949 16.441 -1.033 1.00 69.62 259 LEU A CA 1
ATOM 2032 C C . LEU A 1 259 ? -16.308 15.060 -0.862 1.00 69.62 259 LEU A C 1
ATOM 2034 O O . LEU A 1 259 ? -16.454 14.448 0.197 1.00 69.62 259 LEU A O 1
ATOM 2038 N N . PHE A 1 260 ? -15.628 14.579 -1.899 1.00 74.25 260 PHE A N 1
ATOM 2039 C CA . PHE A 1 260 ? -14.976 13.273 -1.922 1.00 74.25 260 PHE A CA 1
ATOM 2040 C C . PHE A 1 260 ? -13.610 13.411 -2.596 1.00 74.25 260 PHE A C 1
ATOM 2042 O O . PHE A 1 260 ? -13.543 13.582 -3.811 1.00 74.25 260 PHE A O 1
ATOM 2049 N N . ASP A 1 261 ? -12.541 13.319 -1.809 1.00 75.12 261 ASP A N 1
ATOM 2050 C CA . ASP A 1 261 ? -11.170 13.267 -2.316 1.00 75.12 261 ASP A CA 1
ATOM 2051 C C . 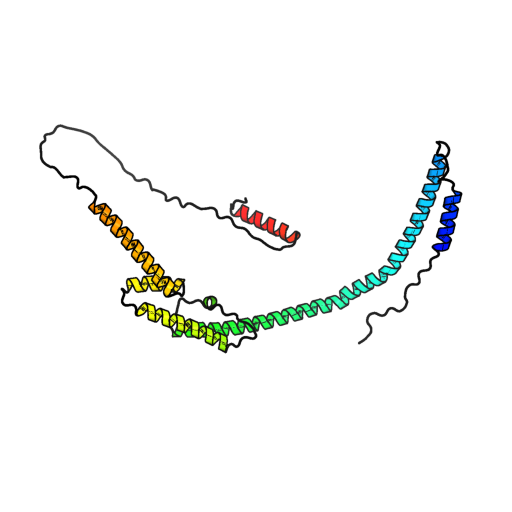ASP A 1 261 ? -10.756 11.801 -2.503 1.00 75.12 261 ASP A C 1
ATOM 2053 O O . ASP A 1 261 ? -10.951 10.972 -1.611 1.00 75.12 261 ASP A O 1
ATOM 2057 N N . MET A 1 262 ? -10.203 11.460 -3.669 1.00 78.81 262 MET A N 1
ATOM 2058 C CA . MET A 1 262 ? -9.861 10.082 -4.029 1.00 78.8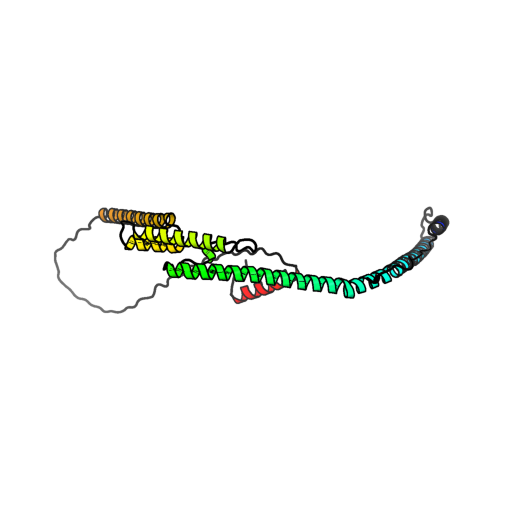1 262 MET A CA 1
ATOM 2059 C C . MET A 1 262 ? -8.667 10.036 -4.984 1.00 78.81 262 MET A C 1
ATOM 2061 O O . MET A 1 262 ? -8.577 10.823 -5.922 1.00 78.81 262 MET A O 1
ATOM 2065 N N . LEU A 1 263 ? -7.769 9.074 -4.762 1.00 72.06 263 LEU A N 1
ATOM 2066 C CA . LEU A 1 263 ? -6.662 8.761 -5.664 1.00 72.06 263 LEU A CA 1
ATOM 2067 C C . LEU A 1 263 ? -7.100 7.652 -6.628 1.00 72.06 263 LEU A C 1
ATOM 2069 O O . LEU A 1 263 ? -7.507 6.577 -6.192 1.00 72.06 263 LEU A O 1
ATOM 2073 N N . CYS A 1 264 ? -7.021 7.924 -7.926 1.00 81.75 264 CYS A N 1
ATOM 2074 C CA . CYS A 1 264 ? -7.388 7.015 -9.012 1.00 81.75 264 CYS A CA 1
ATOM 2075 C C . CYS A 1 264 ? -6.513 7.300 -10.247 1.00 81.75 264 CYS A C 1
ATOM 2077 O O . CYS A 1 264 ? -5.832 8.324 -10.300 1.00 81.75 264 CYS A O 1
ATOM 2079 N N . THR A 1 265 ? -6.492 6.377 -11.209 1.00 86.81 265 THR A N 1
ATOM 2080 C CA . THR A 1 265 ? -5.866 6.601 -12.529 1.00 86.81 265 THR A CA 1
ATOM 2081 C C . THR A 1 265 ? -6.838 7.290 -13.488 1.00 86.81 265 THR A C 1
ATOM 2083 O O . THR A 1 265 ? -8.046 7.248 -13.262 1.00 86.81 265 THR A O 1
ATOM 2086 N N . ASP A 1 266 ? -6.334 7.895 -14.567 1.00 83.00 266 ASP A N 1
ATOM 2087 C CA . ASP A 1 266 ? -7.149 8.678 -15.512 1.00 83.00 266 ASP A CA 1
ATOM 2088 C C . ASP A 1 266 ? -8.335 7.872 -16.087 1.00 83.00 266 ASP A C 1
ATOM 2090 O O . ASP A 1 266 ? -9.473 8.341 -16.074 1.00 83.00 266 ASP A O 1
ATOM 2094 N N . GLU A 1 267 ? -8.105 6.615 -16.491 1.00 86.56 267 GLU A N 1
ATOM 2095 C CA . GLU A 1 267 ? -9.154 5.709 -16.994 1.00 86.56 267 GLU A CA 1
ATOM 2096 C C . GLU A 1 267 ? -10.239 5.426 -15.936 1.00 86.56 267 GLU A C 1
ATOM 2098 O O . GLU A 1 267 ? -11.436 5.441 -16.230 1.00 86.56 267 GLU A O 1
ATOM 2103 N N . GLN A 1 268 ? -9.829 5.224 -14.678 1.00 83.31 268 GLN A N 1
ATOM 2104 C CA . GLN A 1 268 ? -10.741 4.999 -13.551 1.00 83.31 268 GLN A CA 1
ATOM 2105 C C . GLN A 1 268 ? -11.524 6.265 -13.184 1.00 83.31 268 GLN A C 1
ATOM 2107 O O . GLN A 1 268 ? -12.680 6.170 -12.767 1.00 83.31 268 GLN A O 1
ATOM 2112 N N . ALA A 1 269 ? -10.914 7.444 -13.330 1.00 84.50 269 ALA A N 1
ATOM 2113 C CA . ALA A 1 269 ? -11.566 8.722 -13.082 1.00 84.50 269 ALA A CA 1
ATOM 2114 C C . ALA A 1 269 ? -12.706 8.962 -14.085 1.00 84.50 269 ALA A C 1
ATOM 2116 O O . ALA A 1 269 ? -13.803 9.341 -13.671 1.00 84.50 269 ALA A O 1
ATOM 2117 N N . ASP A 1 270 ? -12.489 8.678 -15.373 1.00 83.50 270 ASP A N 1
ATOM 2118 C CA . ASP A 1 270 ? -13.522 8.810 -16.408 1.00 83.50 270 ASP A CA 1
ATOM 2119 C C . ASP A 1 270 ? -14.651 7.776 -16.260 1.00 83.50 270 ASP A C 1
ATOM 2121 O O . ASP A 1 270 ? -15.832 8.136 -16.351 1.00 83.50 270 ASP A O 1
ATOM 2125 N N . GLU A 1 271 ? -14.335 6.506 -15.978 1.00 88.06 271 GLU A N 1
ATOM 2126 C CA . GLU A 1 271 ? -15.354 5.475 -15.734 1.00 88.06 271 GLU A CA 1
ATOM 2127 C C . GLU A 1 271 ? -16.223 5.831 -14.514 1.00 88.06 271 GLU A C 1
ATOM 2129 O O . GLU A 1 271 ? -17.456 5.900 -14.612 1.00 88.06 271 GLU A O 1
ATOM 2134 N N . LEU A 1 272 ? -15.592 6.159 -13.382 1.00 85.75 272 LEU A N 1
ATOM 2135 C CA . LEU A 1 272 ? -16.292 6.539 -12.156 1.00 85.75 272 LEU A CA 1
ATOM 2136 C C . LEU A 1 272 ? -17.098 7.832 -12.334 1.00 85.75 272 LEU A C 1
ATOM 2138 O O . LEU A 1 272 ? -18.244 7.907 -11.884 1.00 85.75 272 LEU A O 1
ATOM 2142 N N . ALA A 1 273 ? -16.561 8.831 -13.039 1.00 83.06 273 ALA A N 1
ATOM 2143 C CA . ALA A 1 273 ? -17.289 10.060 -13.331 1.00 83.06 273 ALA A CA 1
ATOM 2144 C C . ALA A 1 273 ? -18.554 9.791 -14.159 1.00 83.06 273 ALA A C 1
ATOM 2146 O O . ALA A 1 273 ? -19.576 10.437 -13.925 1.00 83.06 273 ALA A O 1
ATOM 2147 N N . ASN A 1 274 ? -18.528 8.845 -15.101 1.00 85.31 274 ASN A N 1
ATOM 2148 C CA . ASN A 1 274 ? -19.706 8.477 -15.889 1.00 85.31 274 ASN A CA 1
ATOM 2149 C C . ASN A 1 274 ? -20.753 7.722 -15.055 1.00 85.31 274 ASN A C 1
ATOM 2151 O O . ASN A 1 274 ? -21.929 8.103 -15.080 1.00 85.31 274 ASN A O 1
ATOM 2155 N N . ILE A 1 275 ? -20.334 6.744 -14.243 1.00 87.50 275 ILE A N 1
ATOM 2156 C CA . ILE A 1 275 ? -21.217 6.007 -13.319 1.00 87.50 275 ILE A CA 1
ATOM 2157 C C . ILE A 1 275 ? -21.900 6.970 -12.333 1.00 87.50 275 ILE A C 1
ATOM 2159 O O . ILE A 1 275 ? -23.125 6.952 -12.181 1.00 87.50 275 ILE A O 1
ATOM 2163 N N . VAL A 1 276 ? -21.134 7.873 -11.711 1.00 85.44 276 VAL A N 1
ATOM 2164 C CA . VAL A 1 276 ? -21.660 8.864 -10.758 1.00 85.44 276 VAL A CA 1
ATOM 2165 C C . VAL A 1 276 ? -22.615 9.846 -11.447 1.00 85.44 276 VAL A C 1
ATOM 2167 O O . VAL A 1 276 ? -23.719 10.065 -10.947 1.00 85.44 276 VAL A O 1
ATOM 2170 N N . LYS A 1 277 ? -22.274 10.383 -12.631 1.00 83.94 277 LYS A N 1
ATOM 2171 C CA . LYS A 1 277 ? -23.181 11.255 -13.410 1.00 83.94 277 LYS A CA 1
ATOM 2172 C C . LYS A 1 277 ? -24.505 10.556 -13.746 1.00 83.94 277 LYS A C 1
ATOM 2174 O O . LYS A 1 277 ? -25.554 11.200 -13.695 1.00 83.94 277 LYS A O 1
ATOM 2179 N N . GLN A 1 278 ? -24.483 9.263 -14.081 1.00 83.56 278 GLN A N 1
ATOM 2180 C CA . GLN A 1 278 ? -25.695 8.486 -14.359 1.00 83.56 278 GLN A CA 1
ATOM 2181 C C . GLN A 1 278 ? -26.535 8.268 -13.090 1.00 83.56 278 GLN A C 1
ATOM 2183 O O . GLN A 1 278 ? -27.750 8.485 -13.116 1.00 83.56 278 GLN A O 1
ATOM 2188 N N . TYR A 1 279 ? -25.904 7.908 -11.969 1.00 85.44 279 TYR A N 1
ATOM 2189 C CA . TYR A 1 279 ? -26.587 7.709 -10.689 1.00 85.44 279 TYR A CA 1
ATOM 2190 C C . TYR A 1 279 ? -27.254 8.996 -10.177 1.00 85.44 279 TYR A C 1
ATOM 2192 O O . TYR A 1 279 ? -28.429 8.976 -9.803 1.00 85.44 279 TYR A O 1
ATOM 2200 N N . LEU A 1 280 ? -26.544 10.130 -10.212 1.00 86.00 280 LEU A N 1
ATOM 2201 C CA . LEU A 1 280 ? -27.064 11.422 -9.749 1.00 86.00 280 LEU A CA 1
ATOM 2202 C C . LEU A 1 280 ? -28.258 11.892 -10.596 1.00 86.00 280 LEU A C 1
ATOM 2204 O O . LEU A 1 280 ? -29.286 12.269 -10.034 1.00 86.00 280 LEU A O 1
ATOM 2208 N N . LYS A 1 281 ? -28.180 11.765 -11.932 1.00 81.94 281 LYS A N 1
ATOM 2209 C CA . LYS A 1 281 ? -29.314 12.032 -12.840 1.00 81.94 281 LYS A CA 1
ATOM 2210 C C . LYS A 1 281 ? -30.524 11.147 -12.530 1.00 81.94 281 LYS A C 1
ATOM 2212 O O . LYS A 1 281 ? -31.637 11.654 -12.448 1.00 81.94 281 LYS A O 1
ATOM 2217 N N . THR A 1 282 ? -30.308 9.846 -12.328 1.00 85.69 282 THR A N 1
ATOM 2218 C CA . THR A 1 282 ? -31.385 8.872 -12.060 1.00 85.69 282 THR A CA 1
ATOM 2219 C C . THR A 1 282 ? -32.126 9.176 -10.753 1.00 85.69 282 THR A C 1
ATOM 2221 O O . THR A 1 282 ? -33.338 9.002 -10.679 1.00 85.69 282 THR A O 1
ATOM 2224 N N . ASN A 1 283 ? -31.420 9.683 -9.740 1.00 82.69 283 ASN A N 1
ATOM 2225 C CA . ASN A 1 283 ? -31.990 10.030 -8.435 1.00 82.69 283 ASN A CA 1
ATOM 2226 C C . ASN A 1 283 ? -32.445 11.501 -8.326 1.00 82.69 283 ASN A C 1
ATOM 2228 O O . ASN A 1 283 ? -32.799 11.949 -7.236 1.00 82.69 283 ASN A O 1
ATOM 2232 N N . ASN A 1 284 ? -32.433 12.259 -9.432 1.00 77.06 284 ASN A N 1
ATOM 2233 C CA . ASN A 1 284 ? -32.739 13.695 -9.477 1.00 77.06 284 ASN A CA 1
ATOM 2234 C C . ASN A 1 284 ? -31.913 14.535 -8.472 1.00 77.06 284 ASN A C 1
ATOM 2236 O O . ASN A 1 284 ? -32.411 15.487 -7.869 1.00 77.06 284 ASN A O 1
ATOM 2240 N N . ILE A 1 285 ? -30.646 14.158 -8.264 1.00 77.75 285 ILE A N 1
ATOM 2241 C CA . ILE A 1 285 ? -29.714 14.861 -7.377 1.00 77.75 285 ILE A CA 1
ATOM 2242 C C . ILE A 1 285 ? -29.001 15.945 -8.186 1.00 77.75 285 ILE A C 1
ATOM 2244 O O . ILE A 1 285 ? -28.391 15.670 -9.222 1.00 77.75 285 ILE A O 1
ATOM 2248 N N . GLN A 1 286 ? -29.081 17.186 -7.709 1.00 72.31 286 GLN A N 1
ATOM 2249 C CA . GLN A 1 286 ? -28.522 18.343 -8.396 1.00 72.31 286 GLN A CA 1
ATOM 2250 C C . GLN A 1 286 ? -26.988 18.327 -8.338 1.00 72.31 286 GLN A C 1
ATOM 2252 O O . GLN A 1 286 ? -26.398 18.303 -7.259 1.00 72.31 286 GLN A O 1
ATOM 2257 N N . ILE A 1 287 ? -26.354 18.346 -9.511 1.00 67.88 287 ILE A N 1
ATOM 2258 C CA . ILE A 1 287 ? -24.909 18.555 -9.662 1.00 67.88 287 ILE A CA 1
ATOM 2259 C C . ILE A 1 287 ? -24.665 20.071 -9.656 1.00 67.88 287 ILE A C 1
ATOM 2261 O O . ILE A 1 287 ? -25.391 20.803 -10.333 1.00 67.88 287 ILE A O 1
ATOM 2265 N N . LEU A 1 288 ? -23.680 20.514 -8.870 1.00 62.03 288 LEU A N 1
ATOM 2266 C CA . LEU A 1 288 ? -23.231 21.906 -8.728 1.00 62.03 288 LEU A CA 1
ATOM 2267 C C . LEU A 1 288 ? -21.869 22.106 -9.406 1.00 62.03 288 LEU A C 1
ATOM 2269 O O . LEU A 1 288 ? -21.082 21.133 -9.383 1.00 62.03 288 LEU A O 1
#

pLDDT: mean 84.64, std 18.26, range [28.47, 98.38]

Foldseek 3Di:
DDDPDDDPDDDDDDDDVPVVVVVVVVVVVVLVPVVDDDDPVCVVVVVVVVVVVVVVVVVVVVVVVVVVCVNCVVVVVVVVCCVVPPVVVVVVVVVVVVVVVVVVQVVLLVVLVVVLVVLLVVLCVVLVNDQDDPVVLVDPRHNPDDSVVSNVSSVVLSVLLSVLLVVLVPDPDDVVLSVQLVVVCSVPVDSVRSNVVSVVVVVVVVVVVVVVVVVVVPDDDDDDDDDDDDDDDDDDDDDDDDDDDDDDDDDDDDDDDDDDDDDDDPVVVVVVVVVVVVVCVVVVNDDD

Secondary structure (DSSP, 8-state):
---S------------HHHHHHHHHHHHHTT-TTTPPP-TTTHHHHHHHHHHHHHHHHHHHHHHHHHHHHHHHHHHHHHHHHIIIIIHHHHHHHHHHHHHHHHHHHHHHHHHHHHHHHHHHHHHHHHT--S--GGGG-----SSS-HHHHHHHHHHHHHHHHHHHHHHHT-SS-HHHHHHHHHHHHHHS-HHHHHHHHHHHHHHHHHHHHHHHHHHHTS--PPP-----------------------------------------HHHHHHHHHHHHHHHHHTTPPP-

Organism: NCBI:txid45243